Protein AF-A0A6G1RQD4-F1 (afdb_monomer)

Mean predicted aligned error: 8.46 Å

InterPro domains:
  IPR007257 DNA replication complex GINS protein Psf2 [PIRSF028998] (13-203)
  IPR007257 DNA replication complex GINS protein Psf2 [PTHR12772] (20-203)
  IPR021151 GINS subunit, domain A [PF05916] (86-190)
  IPR036224 GINS, helical bundle-like domain superfamily [SSF158573] (83-193)
  IPR056784 DNA replication complex GINS protein PSF2, N-terminal domain [PF25005] (24-82)
  IPR056784 DNA replication complex GINS protein PSF2, N-terminal domain [cd21694] (23-84)

Organism: NCBI:txid2861861

Radius of gyration: 23.25 Å; Cα contacts (8 Å, |Δi|>4): 196; chains: 1; bounding box: 46×45×76 Å

Nearest PDB structures (foldseek):
  2e9x-assembly1_B  TM=9.942E-01  e=7.862E-28  Homo sapiens
  8q6o-assembly1_H  TM=9.922E-01  e=8.334E-27  Xenopus laevis
  2eho-assembly1_C  TM=9.916E-01  e=2.097E-24  Homo sapiens
  8ouw-assembly1_B  TM=9.067E-01  e=2.236E-16  Caenorhabditis elegans
  6rax-assembly1_L  TM=8.763E-01  e=1.997E-13  Drosophila melanogaster

Structure (mmCIF, N/CA/C/O backbone):
data_AF-A0A6G1RQD4-F1
#
_entry.id   AF-A0A6G1RQD4-F1
#
loop_
_atom_site.group_PDB
_atom_site.id
_atom_site.type_symbol
_atom_site.label_atom_id
_atom_site.label_alt_id
_atom_site.label_comp_id
_atom_site.label_asym_id
_atom_site.label_entity_id
_atom_site.label_seq_id
_atom_site.pdbx_PDB_ins_code
_atom_site.Cartn_x
_atom_site.Cartn_y
_atom_site.Cartn_z
_atom_site.occupancy
_atom_site.B_iso_or_equiv
_atom_site.auth_seq_id
_atom_site.auth_comp_id
_atom_site.auth_asym_id
_atom_site.auth_atom_id
_atom_site.pdbx_PDB_model_num
ATOM 1 N N . GLY A 1 1 ? 3.966 1.702 17.179 1.00 31.19 1 GLY A N 1
ATOM 2 C CA . GLY A 1 1 ? 4.492 2.842 17.962 1.00 31.19 1 GLY A CA 1
ATOM 3 C C . GLY A 1 1 ? 3.693 2.986 19.243 1.00 31.19 1 GLY A C 1
ATOM 4 O O . GLY A 1 1 ? 2.483 2.834 19.194 1.00 31.19 1 GLY A O 1
ATOM 5 N N . ARG A 1 2 ? 4.342 3.207 20.393 1.00 25.23 2 ARG A N 1
ATOM 6 C CA . ARG A 1 2 ? 3.668 3.390 21.694 1.00 25.23 2 ARG A CA 1
ATOM 7 C C . ARG A 1 2 ? 3.103 4.808 21.793 1.00 25.23 2 ARG A C 1
ATOM 9 O O . ARG A 1 2 ? 3.882 5.746 21.915 1.00 25.23 2 ARG A O 1
ATOM 16 N N . PHE A 1 3 ? 1.783 4.957 21.820 1.00 29.11 3 PHE A N 1
ATOM 17 C CA . PHE A 1 3 ? 1.155 6.195 22.280 1.00 29.11 3 PHE A CA 1
ATOM 18 C C . PHE A 1 3 ? 0.858 6.075 23.775 1.00 29.11 3 PHE A C 1
ATOM 20 O O . PHE A 1 3 ? 0.192 5.144 24.220 1.00 29.11 3 PHE A O 1
ATOM 27 N N . ARG A 1 4 ? 1.422 6.990 24.567 1.00 29.48 4 ARG A N 1
ATOM 28 C CA . ARG A 1 4 ? 1.235 7.077 26.019 1.00 29.48 4 ARG A CA 1
ATOM 29 C C . ARG A 1 4 ? 0.530 8.399 26.296 1.00 29.48 4 ARG A C 1
ATOM 31 O O . ARG A 1 4 ? 1.119 9.451 26.070 1.00 29.48 4 ARG A O 1
ATOM 38 N N . PHE A 1 5 ? -0.713 8.351 26.759 1.00 32.50 5 PHE A N 1
ATOM 39 C CA . PHE A 1 5 ? -1.448 9.551 27.155 1.00 32.50 5 PHE A CA 1
ATOM 40 C C . PHE A 1 5 ? -0.946 10.024 28.530 1.00 32.50 5 PHE A C 1
ATOM 42 O O . PHE A 1 5 ? -0.855 9.230 29.467 1.00 32.50 5 PHE A O 1
ATOM 49 N N . ARG A 1 6 ? -0.586 11.306 28.653 1.00 34.47 6 ARG A N 1
ATOM 50 C CA . ARG A 1 6 ? -0.341 11.989 29.936 1.00 34.47 6 ARG A CA 1
ATOM 51 C C . ARG A 1 6 ? -1.446 13.033 30.140 1.00 34.47 6 ARG A C 1
ATOM 53 O O . ARG A 1 6 ? -1.694 13.782 29.198 1.00 34.47 6 ARG A O 1
ATOM 60 N N . PRO A 1 7 ? -2.072 13.139 31.325 1.00 37.94 7 PRO A N 1
ATOM 61 C CA . PRO A 1 7 ? -3.035 14.198 31.594 1.00 37.94 7 PRO A CA 1
ATOM 62 C C . PRO A 1 7 ? -2.309 15.475 32.043 1.00 37.94 7 PRO A C 1
ATOM 64 O O . PRO A 1 7 ? -1.444 15.430 32.917 1.00 37.94 7 PRO A O 1
ATOM 67 N N . GLY A 1 8 ? -2.641 16.606 31.418 1.00 37.75 8 GLY A N 1
ATOM 68 C CA . GLY A 1 8 ? -2.207 17.945 31.825 1.00 37.75 8 GLY A CA 1
ATOM 69 C C . GLY A 1 8 ? -3.303 18.652 32.626 1.00 37.75 8 GLY A C 1
ATOM 70 O O . GLY A 1 8 ? -4.463 18.647 32.218 1.00 37.75 8 GLY A O 1
ATOM 71 N N . ALA A 1 9 ? -2.919 19.239 33.763 1.00 40.41 9 ALA A N 1
ATOM 72 C CA . ALA A 1 9 ? -3.755 20.074 34.624 1.00 40.41 9 ALA A CA 1
ATOM 73 C C . ALA A 1 9 ? -4.011 21.460 33.996 1.00 40.41 9 ALA A C 1
ATOM 75 O O . ALA A 1 9 ? -3.198 21.961 33.220 1.00 40.41 9 ALA A O 1
ATOM 76 N N . GLY A 1 10 ? -5.171 22.044 34.302 1.00 51.19 10 GLY A N 1
ATOM 77 C CA . GLY A 1 10 ? -5.774 23.138 33.542 1.00 51.19 10 GLY A CA 1
ATOM 78 C C . GLY A 1 10 ? -5.195 24.543 33.742 1.00 51.19 10 GLY A C 1
ATOM 79 O O . GLY A 1 10 ? -4.733 24.914 34.813 1.00 51.19 10 GLY A O 1
ATOM 80 N N . ALA A 1 11 ? -5.334 25.342 32.687 1.00 36.59 11 ALA A N 1
ATOM 81 C CA . ALA A 1 11 ? -5.567 26.787 32.677 1.00 36.59 11 ALA A CA 1
ATOM 82 C C . ALA A 1 11 ? -6.114 27.129 31.277 1.00 36.59 11 ALA A C 1
ATOM 84 O O . ALA A 1 11 ? -5.791 26.426 30.319 1.00 36.59 11 ALA A O 1
ATOM 85 N N . GLY A 1 12 ? -6.993 28.133 31.175 1.00 47.47 12 GLY A N 1
ATOM 86 C CA . GLY A 1 12 ? -7.845 28.421 30.010 1.00 47.47 12 GLY A CA 1
ATOM 87 C C . GLY A 1 12 ? -7.208 28.123 28.649 1.00 47.47 12 GLY A C 1
ATOM 88 O O . GLY A 1 12 ? -6.289 28.814 28.218 1.00 47.47 12 GLY A O 1
ATOM 89 N N . SER A 1 13 ? -7.704 27.087 27.972 1.00 36.34 13 SER A N 1
ATOM 90 C CA . SER A 1 13 ? -7.225 26.700 26.650 1.00 36.34 13 SER A CA 1
ATOM 91 C C . SER A 1 13 ? -8.200 27.202 25.594 1.00 36.34 13 SER A C 1
ATOM 93 O O . SER A 1 13 ? -9.375 26.838 25.568 1.00 36.34 13 SER A O 1
ATOM 95 N N . VAL A 1 14 ? -7.679 28.047 24.701 1.00 39.56 14 VAL A N 1
ATOM 96 C CA . VAL A 1 14 ? -8.124 28.146 23.304 1.00 39.56 14 VAL A CA 1
ATOM 97 C C . VAL A 1 14 ? -8.505 26.733 22.847 1.00 39.56 14 VAL A C 1
ATOM 99 O O . VAL A 1 14 ? -7.721 25.827 23.147 1.00 39.56 14 VAL A O 1
ATOM 102 N N . PRO A 1 15 ? -9.660 26.494 22.190 1.00 38.00 15 PRO A N 1
ATOM 103 C CA . PRO A 1 15 ? -9.995 25.151 21.738 1.00 38.00 15 PRO A CA 1
ATOM 104 C C . PRO A 1 15 ? -8.811 24.657 20.914 1.00 38.00 15 PRO A C 1
ATOM 106 O O . PRO A 1 15 ? -8.504 25.232 19.869 1.00 38.00 15 PRO A O 1
ATOM 109 N N . ALA A 1 16 ? -8.083 23.672 21.447 1.00 46.06 16 ALA A N 1
ATOM 110 C CA . ALA A 1 16 ? -6.992 23.057 20.724 1.00 46.06 16 ALA A CA 1
ATOM 111 C C . ALA A 1 16 ? -7.637 22.552 19.442 1.00 46.06 16 ALA A C 1
ATOM 113 O O . ALA A 1 16 ? -8.570 21.746 19.512 1.00 46.06 16 ALA A O 1
ATOM 114 N N . ALA A 1 17 ? -7.230 23.112 18.299 1.00 43.72 17 ALA A N 1
ATOM 115 C CA . ALA A 1 17 ? -7.632 22.583 17.012 1.00 43.72 17 ALA A CA 1
ATOM 116 C C . ALA A 1 17 ? -7.417 21.073 17.110 1.00 43.72 17 ALA A C 1
ATOM 118 O O . ALA A 1 17 ? -6.305 20.637 17.426 1.00 43.72 17 ALA A O 1
ATOM 119 N N . SER A 1 18 ? -8.500 20.298 16.976 1.00 51.62 18 SER A N 1
ATOM 120 C CA . SER A 1 18 ? -8.388 18.845 16.883 1.00 51.62 18 SER A CA 1
ATOM 121 C C . SER A 1 18 ? -7.282 18.598 15.858 1.00 51.62 18 SER A C 1
ATOM 123 O O . SER A 1 18 ? -7.338 19.252 14.808 1.00 51.62 18 SER A O 1
ATOM 125 N N . PRO A 1 19 ? -6.227 17.820 16.179 1.00 56.91 19 PRO A N 1
ATOM 126 C CA . PRO A 1 19 ? -5.137 17.615 15.238 1.00 56.91 19 PRO A CA 1
ATOM 127 C C . PRO A 1 19 ? -5.782 17.211 13.920 1.00 56.91 19 PRO A C 1
ATOM 129 O O . PRO A 1 19 ? -6.586 16.276 13.905 1.00 56.91 19 PRO A O 1
ATOM 132 N N . ALA A 1 20 ?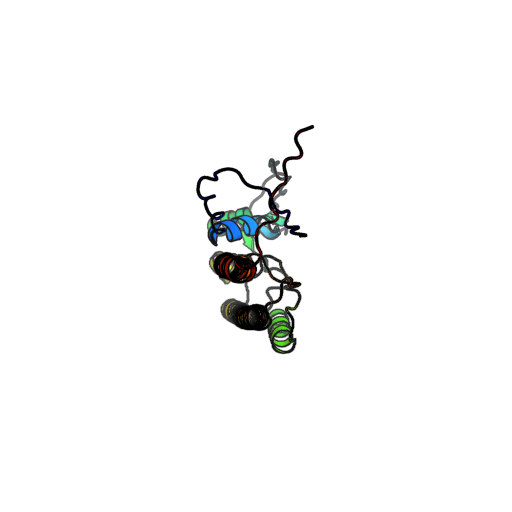 -5.546 18.012 12.877 1.00 63.84 20 ALA A N 1
ATOM 133 C CA . ALA A 1 20 ? -6.178 17.794 11.589 1.00 63.84 20 ALA A CA 1
ATOM 134 C C . ALA A 1 20 ? -5.955 16.327 11.216 1.00 63.84 20 ALA A C 1
ATOM 136 O O . ALA A 1 20 ? -4.840 15.816 11.366 1.00 63.84 20 ALA A O 1
ATOM 137 N N . ALA A 1 21 ? -7.034 15.638 10.838 1.00 73.25 21 ALA A N 1
ATOM 138 C CA . ALA A 1 21 ? -6.925 14.281 10.333 1.00 73.25 21 ALA A CA 1
ATOM 139 C C . ALA A 1 21 ? -5.876 14.290 9.217 1.00 73.25 21 ALA A C 1
ATOM 141 O O . ALA A 1 21 ? -5.890 15.199 8.388 1.00 73.25 21 ALA A O 1
ATOM 142 N N . MET A 1 22 ? -4.963 13.317 9.215 1.00 87.50 22 MET A N 1
ATOM 143 C CA . MET A 1 22 ? -4.046 13.165 8.091 1.00 87.50 22 MET A CA 1
ATOM 144 C C . MET A 1 22 ? -4.898 12.985 6.832 1.00 87.50 22 MET A C 1
ATOM 146 O O . MET A 1 22 ? -5.849 12.206 6.820 1.00 87.50 22 MET A O 1
ATOM 150 N N . GLU A 1 23 ? -4.597 13.704 5.763 1.00 90.75 23 GLU A N 1
ATOM 151 C CA . GLU A 1 23 ? -5.358 13.533 4.525 1.00 90.75 23 GLU A CA 1
ATOM 152 C C . GLU A 1 23 ? -4.887 12.263 3.794 1.00 90.75 23 GLU A C 1
ATOM 154 O O . GLU A 1 23 ? -3.707 11.905 3.877 1.00 90.75 23 GLU A O 1
ATOM 159 N N . PRO A 1 24 ? -5.742 11.564 3.023 1.00 91.38 24 PRO A N 1
ATOM 160 C CA . PRO A 1 24 ? -5.314 10.390 2.253 1.00 91.38 24 PRO A CA 1
ATOM 161 C C . PRO A 1 24 ? 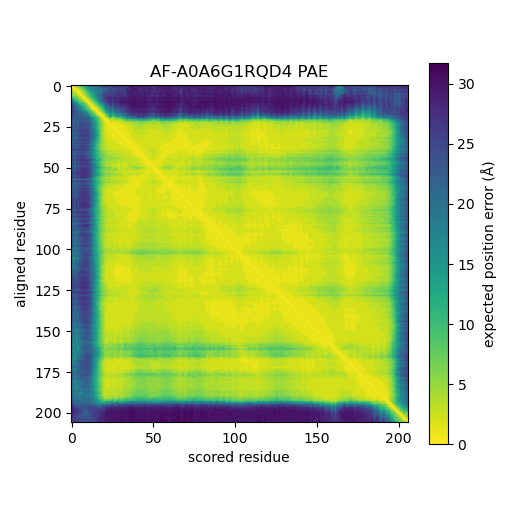-4.127 10.672 1.318 1.00 91.38 24 PRO A C 1
ATOM 163 O O . PRO A 1 24 ? -3.303 9.793 1.076 1.00 91.38 24 PRO A O 1
ATOM 166 N N . ALA A 1 25 ? -4.011 11.910 0.825 1.00 93.81 25 ALA A N 1
ATOM 167 C CA . ALA A 1 25 ? -2.880 12.357 0.016 1.00 93.81 25 ALA A CA 1
ATOM 168 C C . ALA A 1 25 ? -1.558 12.415 0.806 1.00 93.81 25 ALA A C 1
ATOM 170 O O . ALA A 1 25 ? -0.498 12.161 0.243 1.00 93.81 25 ALA A O 1
ATOM 171 N N . GLU A 1 26 ? -1.599 12.710 2.107 1.00 95.00 26 GLU A N 1
ATOM 172 C CA . GLU A 1 26 ? -0.407 12.697 2.962 1.00 95.00 26 GLU A CA 1
ATOM 173 C C . GLU A 1 26 ? 0.066 11.264 3.229 1.00 95.00 26 GLU A C 1
ATOM 175 O O . GLU A 1 26 ? 1.267 10.998 3.211 1.00 95.00 26 GLU A O 1
ATOM 180 N N . ALA A 1 27 ? -0.866 10.322 3.414 1.00 93.06 27 ALA A N 1
ATOM 181 C CA . ALA A 1 27 ? -0.536 8.901 3.518 1.00 93.06 27 ALA A CA 1
ATOM 182 C C . ALA A 1 27 ? 0.078 8.366 2.209 1.00 93.06 27 ALA A C 1
ATOM 184 O O . ALA A 1 27 ? 1.099 7.680 2.247 1.00 93.06 27 ALA A O 1
ATOM 185 N N . GLU A 1 28 ? -0.471 8.761 1.054 1.00 96.44 28 GLU A N 1
ATOM 186 C CA . GLU A 1 28 ? 0.106 8.453 -0.261 1.00 96.44 28 GLU A CA 1
ATOM 187 C C . GLU A 1 28 ? 1.520 9.032 -0.419 1.00 96.44 28 GLU A C 1
ATOM 189 O O . GLU A 1 28 ? 2.438 8.312 -0.805 1.00 96.44 28 GLU A O 1
ATOM 194 N N . PHE A 1 29 ? 1.737 10.287 -0.018 1.00 97.44 29 PHE A N 1
ATOM 195 C CA . PHE A 1 29 ? 3.063 10.909 -0.022 1.00 97.44 29 PHE A CA 1
ATOM 196 C C . PHE A 1 29 ? 4.083 10.162 0.858 1.00 97.44 29 PHE A C 1
ATOM 198 O O . PHE A 1 29 ? 5.274 10.107 0.543 1.00 97.44 29 PHE A O 1
ATOM 205 N N . LEU A 1 30 ? 3.648 9.568 1.975 1.00 97.44 30 LEU A N 1
ATOM 206 C CA . LEU A 1 30 ? 4.518 8.721 2.793 1.00 97.44 30 LEU A CA 1
ATOM 207 C C . LEU A 1 30 ? 4.843 7.396 2.095 1.00 97.44 30 LEU A C 1
ATOM 209 O O . LEU A 1 30 ? 6.004 6.987 2.112 1.00 97.44 30 LEU A O 1
ATOM 213 N N . ALA A 1 31 ? 3.853 6.773 1.456 1.00 97.62 31 ALA A N 1
ATOM 214 C CA . ALA A 1 31 ? 4.016 5.528 0.707 1.00 97.62 31 ALA A CA 1
ATOM 215 C C . ALA A 1 31 ? 4.962 5.668 -0.495 1.00 97.62 31 ALA A C 1
ATOM 217 O O . ALA A 1 31 ? 5.660 4.724 -0.856 1.00 97.62 31 ALA A O 1
ATOM 218 N N . GLU A 1 32 ? 5.043 6.856 -1.098 1.00 98.00 32 GLU A N 1
ATOM 219 C CA . GLU A 1 32 ? 5.933 7.134 -2.229 1.00 98.00 32 GLU A CA 1
ATOM 220 C C . GLU A 1 32 ? 7.434 6.964 -1.921 1.00 98.00 32 GLU A C 1
ATOM 222 O O . GLU A 1 32 ? 8.261 6.922 -2.839 1.00 98.00 32 GLU A O 1
ATOM 227 N N . LYS A 1 33 ? 7.801 6.872 -0.639 1.00 97.31 33 LYS A N 1
ATOM 228 C CA . LYS A 1 33 ? 9.176 6.624 -0.184 1.00 97.31 33 LYS A CA 1
ATOM 229 C C . LYS A 1 33 ? 9.583 5.157 -0.266 1.00 97.31 33 LYS A C 1
ATOM 231 O O . LYS A 1 33 ? 10.780 4.881 -0.226 1.00 97.31 33 LYS A O 1
ATOM 236 N N . GLU A 1 34 ? 8.619 4.244 -0.363 1.00 98.00 34 GLU A N 1
ATOM 237 C CA . GLU A 1 34 ? 8.895 2.817 -0.503 1.00 98.00 34 GLU A CA 1
ATOM 238 C C . GLU A 1 34 ? 9.727 2.559 -1.762 1.00 98.00 34 GLU A C 1
ATOM 240 O O . GLU A 1 34 ? 9.619 3.270 -2.766 1.00 98.00 34 GLU A O 1
ATOM 245 N N . LEU A 1 35 ? 10.579 1.540 -1.697 1.00 97.69 35 LEU A N 1
ATOM 246 C CA . LEU A 1 35 ? 11.436 1.161 -2.811 1.00 97.69 35 LEU A CA 1
ATOM 247 C C . LEU A 1 35 ? 10.715 0.170 -3.721 1.00 97.69 35 LEU A C 1
ATOM 249 O O . LEU A 1 35 ? 10.072 -0.775 -3.266 1.00 97.69 35 LEU A O 1
ATOM 253 N N . VAL A 1 36 ? 10.856 0.383 -5.024 1.00 98.31 36 VAL A N 1
ATOM 254 C CA . VAL A 1 36 ? 10.398 -0.529 -6.072 1.00 98.31 36 VAL A CA 1
ATOM 255 C C . VAL A 1 36 ? 11.500 -0.729 -7.097 1.00 98.31 36 VAL A C 1
ATOM 257 O O . VAL A 1 36 ? 12.349 0.139 -7.314 1.00 98.31 36 VAL A O 1
ATOM 260 N N . THR A 1 37 ? 11.481 -1.879 -7.761 1.00 98.56 37 THR A N 1
ATOM 261 C CA . THR A 1 37 ? 12.460 -2.190 -8.799 1.00 98.56 37 THR A CA 1
ATOM 262 C C . THR A 1 37 ? 11.959 -1.734 -10.166 1.00 98.56 37 THR A C 1
ATOM 264 O O . THR A 1 37 ? 10.835 -2.027 -10.581 1.00 98.56 37 THR A O 1
ATOM 267 N N . ILE A 1 38 ? 12.823 -1.043 -10.905 1.00 98.69 38 ILE A N 1
ATOM 268 C CA . ILE A 1 38 ? 12.585 -0.662 -12.296 1.00 98.69 38 ILE A CA 1
ATOM 269 C C . ILE A 1 38 ? 13.698 -1.194 -13.195 1.00 98.69 38 ILE A C 1
ATOM 271 O O . ILE A 1 38 ? 14.823 -1.413 -12.755 1.00 98.69 38 ILE A O 1
ATOM 275 N N . VAL A 1 39 ? 13.397 -1.340 -14.482 1.00 98.69 39 VAL A N 1
ATOM 276 C CA . VAL A 1 39 ? 14.383 -1.570 -15.542 1.00 98.69 39 VAL A CA 1
ATOM 277 C C . VAL A 1 39 ? 14.421 -0.319 -16.423 1.00 98.69 39 VAL A C 1
ATOM 279 O O . VAL A 1 39 ? 13.464 -0.077 -17.168 1.00 98.69 39 VAL A O 1
ATOM 282 N N . PRO A 1 40 ? 15.463 0.524 -16.332 1.00 98.56 40 PRO A N 1
ATOM 283 C CA . PRO A 1 40 ? 15.566 1.744 -17.115 1.00 98.56 40 PRO A CA 1
ATOM 284 C C . PRO A 1 40 ? 15.959 1.434 -18.566 1.00 98.56 40 PRO A C 1
ATOM 286 O O . PRO A 1 40 ? 16.530 0.387 -18.875 1.00 98.56 40 PRO A O 1
ATOM 289 N N . ASN A 1 41 ? 15.677 2.371 -19.469 1.00 98.12 41 ASN A N 1
ATOM 290 C CA . ASN A 1 41 ? 16.100 2.326 -20.877 1.00 98.12 41 ASN A CA 1
ATOM 291 C C . ASN A 1 41 ? 17.079 3.459 -21.238 1.00 98.12 41 ASN A C 1
ATOM 293 O O . ASN A 1 41 ? 17.231 3.815 -22.406 1.00 98.12 41 ASN A O 1
ATOM 297 N N . PHE A 1 42 ? 17.720 4.045 -20.228 1.00 98.38 42 PHE A N 1
ATOM 298 C CA . PHE A 1 42 ? 18.678 5.136 -20.356 1.00 98.38 42 PHE A CA 1
ATOM 299 C C . PHE A 1 42 ? 19.897 4.870 -19.474 1.00 98.38 42 PHE A C 1
ATOM 301 O O . PHE A 1 42 ? 19.812 4.113 -18.506 1.00 98.38 42 PHE A O 1
ATOM 308 N N . SER A 1 43 ? 21.010 5.509 -19.827 1.00 98.06 43 SER A N 1
ATOM 309 C CA . SER A 1 43 ? 22.225 5.516 -19.018 1.00 98.06 43 SER A CA 1
ATOM 310 C C . SER A 1 43 ? 22.307 6.810 -18.224 1.00 98.06 43 SER A C 1
ATOM 312 O O . SER A 1 43 ? 22.106 7.889 -18.787 1.00 98.06 43 SER A O 1
ATOM 314 N N . LEU A 1 44 ? 22.599 6.710 -16.933 1.00 97.69 44 LEU A N 1
ATOM 315 C CA . LEU A 1 44 ? 22.876 7.855 -16.075 1.00 97.69 44 LEU A CA 1
ATOM 316 C C . LEU A 1 44 ? 23.748 7.411 -14.903 1.00 97.69 44 LEU A C 1
ATOM 318 O O . LEU A 1 44 ? 23.467 6.392 -14.270 1.00 97.69 44 LEU A O 1
ATOM 322 N N . ASP A 1 45 ? 24.778 8.195 -14.602 1.00 97.12 45 ASP A N 1
ATOM 323 C CA . ASP A 1 45 ? 25.620 7.961 -13.434 1.00 97.12 45 ASP A CA 1
ATOM 324 C C . ASP A 1 45 ? 24.829 8.132 -12.129 1.00 97.12 45 ASP A C 1
ATOM 326 O O . ASP A 1 45 ? 23.660 8.531 -12.106 1.00 97.12 45 ASP A O 1
ATOM 330 N N . ARG A 1 46 ? 25.468 7.790 -11.012 1.00 96.25 46 ARG A N 1
ATOM 331 C CA . ARG A 1 46 ? 24.853 7.890 -9.691 1.00 96.25 46 ARG A CA 1
ATOM 332 C C . ARG A 1 46 ? 24.399 9.327 -9.398 1.00 96.25 46 ARG A C 1
ATOM 334 O O . ARG A 1 46 ? 25.150 10.281 -9.591 1.00 96.25 46 ARG A O 1
ATOM 341 N N . ILE A 1 47 ? 23.180 9.463 -8.885 1.00 96.12 47 ILE A N 1
ATOM 342 C CA . ILE A 1 47 ? 22.615 10.725 -8.404 1.00 96.12 47 ILE A CA 1
ATOM 343 C C . ILE A 1 47 ? 22.730 10.748 -6.880 1.00 96.12 47 ILE A C 1
A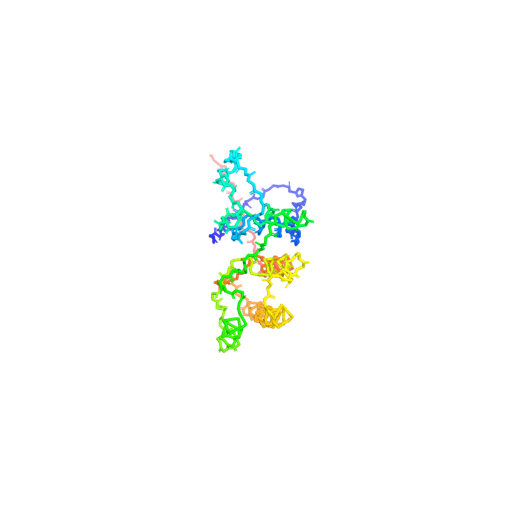TOM 345 O O . ILE A 1 47 ? 22.268 9.822 -6.219 1.00 96.12 47 ILE A O 1
ATOM 349 N N . HIS A 1 48 ? 23.289 11.819 -6.326 1.00 96.56 48 HIS A N 1
ATOM 350 C CA . HIS A 1 48 ? 23.393 12.030 -4.882 1.00 96.56 48 HIS A CA 1
ATOM 351 C C . HIS A 1 48 ? 22.261 12.952 -4.409 1.00 96.56 48 HIS A C 1
ATOM 353 O O . HIS A 1 48 ? 22.305 14.160 -4.646 1.00 96.56 48 HIS A O 1
ATOM 359 N N . LEU A 1 49 ? 21.223 12.396 -3.776 1.00 95.75 49 LEU A N 1
ATOM 360 C CA . LEU A 1 49 ? 20.128 13.169 -3.182 1.00 95.75 49 LEU A CA 1
ATOM 361 C C . LEU A 1 49 ? 20.366 13.370 -1.683 1.00 95.75 49 LEU A C 1
ATOM 363 O O . LEU A 1 49 ? 21.076 12.606 -1.037 1.00 95.75 49 LEU A O 1
ATOM 367 N N . ILE A 1 50 ? 19.680 14.353 -1.092 1.00 97.00 50 ILE A N 1
ATOM 368 C CA . ILE A 1 50 ? 19.685 14.566 0.368 1.00 97.00 50 ILE A CA 1
ATOM 369 C C . ILE A 1 50 ? 19.224 13.295 1.108 1.00 97.00 50 ILE A C 1
ATOM 371 O O . ILE A 1 50 ? 19.725 12.983 2.183 1.00 97.00 50 ILE A O 1
ATOM 375 N N . GLY A 1 51 ? 18.277 12.557 0.519 1.00 92.56 51 GLY A N 1
ATOM 376 C CA . GLY A 1 51 ? 17.728 11.316 1.070 1.00 92.56 51 GLY A CA 1
ATOM 377 C C . GLY A 1 51 ? 18.513 10.044 0.733 1.00 92.56 51 GLY A C 1
ATOM 378 O O . GLY A 1 51 ? 18.041 8.966 1.080 1.00 92.56 51 GLY A O 1
ATOM 379 N N . GLY A 1 52 ? 19.661 10.144 0.054 1.00 93.75 52 GLY A N 1
ATOM 380 C CA . GLY A 1 52 ? 20.492 9.000 -0.332 1.00 93.75 52 GLY A CA 1
ATOM 381 C C . GLY A 1 52 ? 20.885 8.981 -1.810 1.00 93.75 52 GLY A C 1
ATOM 382 O O . GLY A 1 52 ? 20.461 9.814 -2.611 1.00 93.75 52 GLY A O 1
ATOM 383 N N . ASP A 1 53 ? 21.708 8.002 -2.166 1.00 96.19 53 ASP A N 1
ATOM 384 C CA . ASP A 1 53 ? 22.221 7.813 -3.523 1.00 96.19 53 ASP A CA 1
ATOM 385 C C . ASP A 1 53 ? 21.279 6.938 -4.362 1.00 96.19 53 ASP A C 1
ATOM 387 O O . ASP A 1 53 ? 20.789 5.920 -3.878 1.00 96.19 53 ASP A O 1
ATOM 391 N N . LEU A 1 54 ? 21.079 7.288 -5.637 1.00 96.38 54 LEU A N 1
ATOM 392 C CA . LEU A 1 54 ? 20.300 6.503 -6.602 1.00 96.38 54 LEU A CA 1
ATOM 393 C C . LEU A 1 54 ? 21.121 6.163 -7.848 1.00 96.38 54 LEU A C 1
ATOM 395 O O . LEU A 1 54 ? 21.917 6.972 -8.326 1.00 96.38 54 LEU A O 1
ATOM 399 N N . GLY A 1 55 ? 20.882 4.981 -8.415 1.00 93.56 55 GLY A N 1
ATOM 400 C CA . GLY A 1 55 ? 21.618 4.487 -9.577 1.00 93.56 55 GLY A CA 1
ATOM 401 C C . GLY A 1 55 ? 22.976 3.853 -9.223 1.00 93.56 55 GLY A C 1
ATOM 402 O O . GLY A 1 55 ? 23.239 3.536 -8.060 1.00 93.56 55 GLY A O 1
ATOM 403 N N . PRO A 1 56 ? 23.873 3.654 -10.204 1.00 97.12 56 PRO A N 1
ATOM 404 C CA . PRO A 1 56 ? 23.768 4.101 -11.594 1.00 97.12 56 PRO A CA 1
ATOM 405 C C . PRO A 1 56 ? 22.608 3.438 -12.345 1.00 97.12 56 PRO A C 1
ATOM 407 O O . PRO A 1 56 ? 22.228 2.302 -12.065 1.00 97.12 56 PRO A O 1
ATOM 410 N N . PHE A 1 57 ? 22.053 4.159 -13.312 1.00 98.44 57 PHE A N 1
ATOM 411 C CA . PHE A 1 57 ? 21.026 3.653 -14.213 1.00 98.44 57 PHE A CA 1
ATOM 412 C C . PHE A 1 57 ? 21.710 3.107 -15.456 1.00 98.44 57 PHE A C 1
ATOM 414 O O . PHE A 1 57 ? 22.330 3.859 -16.204 1.00 98.44 57 PHE A O 1
ATOM 421 N N . ASN A 1 58 ? 21.598 1.799 -15.669 1.00 98.06 58 ASN A N 1
ATOM 422 C CA . ASN A 1 58 ? 22.140 1.121 -16.838 1.00 98.06 58 ASN A CA 1
ATOM 423 C C . ASN A 1 58 ? 20.986 0.504 -17.636 1.00 98.06 58 ASN A C 1
ATOM 425 O O . ASN A 1 58 ? 20.191 -0.235 -17.046 1.00 98.06 58 ASN A O 1
ATOM 429 N N . PRO A 1 59 ? 20.877 0.761 -18.952 1.00 98.38 59 PRO A N 1
ATOM 430 C CA . PRO A 1 59 ? 19.796 0.226 -19.767 1.00 98.38 59 PRO A CA 1
ATOM 431 C C . PRO A 1 59 ? 19.659 -1.291 -19.622 1.00 98.38 59 PRO A C 1
ATOM 433 O O . PRO A 1 59 ? 20.631 -2.028 -19.773 1.00 98.38 59 PRO A O 1
ATOM 436 N N . GLY A 1 60 ? 18.442 -1.759 -19.344 1.00 97.69 60 GLY A N 1
ATOM 437 C CA . GLY A 1 60 ? 18.139 -3.188 -19.233 1.00 97.69 60 GLY A CA 1
ATOM 438 C C . GLY A 1 60 ? 18.546 -3.851 -17.912 1.00 97.69 60 GLY A C 1
ATOM 439 O O . GLY A 1 60 ? 18.188 -5.009 -17.710 1.00 97.69 60 GLY A O 1
ATOM 440 N N . LEU A 1 61 ? 19.229 -3.150 -17.000 1.00 98.19 61 LEU A N 1
ATOM 441 C CA . LEU A 1 61 ? 19.602 -3.692 -15.690 1.00 98.19 61 LEU A CA 1
ATOM 442 C C . LEU A 1 61 ? 18.631 -3.223 -14.594 1.00 98.19 61 LEU A C 1
ATOM 444 O O . LEU A 1 61 ? 18.392 -2.020 -14.484 1.00 98.19 61 LEU A O 1
ATOM 448 N N . PRO A 1 62 ? 18.078 -4.135 -13.772 1.00 98.31 62 PRO A N 1
ATOM 449 C CA . PRO A 1 62 ? 17.224 -3.761 -12.651 1.00 98.31 62 PRO A CA 1
ATOM 450 C C . PRO A 1 62 ? 17.929 -2.833 -11.654 1.00 98.31 62 PRO A C 1
ATOM 452 O O . PRO A 1 62 ? 19.097 -3.037 -11.324 1.00 98.31 62 PRO A O 1
ATOM 455 N N . VAL A 1 63 ? 17.201 -1.840 -11.147 1.00 98.19 63 VAL A N 1
ATOM 456 C CA . VAL A 1 63 ? 17.658 -0.922 -10.097 1.00 98.19 63 VAL A CA 1
ATOM 457 C C . VAL A 1 63 ? 16.494 -0.564 -9.174 1.00 98.19 63 VAL A C 1
ATOM 459 O O . VAL A 1 63 ? 15.365 -0.376 -9.633 1.00 98.19 63 VAL A O 1
ATOM 462 N N . GLU A 1 64 ? 16.761 -0.487 -7.873 1.00 98.12 64 GLU A N 1
ATOM 463 C CA . GLU A 1 64 ? 15.780 -0.056 -6.876 1.00 98.12 64 GLU A CA 1
ATOM 464 C C . GLU A 1 64 ? 15.753 1.466 -6.770 1.00 98.12 64 GLU A C 1
ATOM 466 O O . GLU A 1 64 ? 16.792 2.125 -6.677 1.00 98.12 64 GLU A O 1
ATOM 471 N N . VAL A 1 65 ? 14.549 2.029 -6.790 1.00 98.25 65 VAL A N 1
ATOM 472 C CA . VAL A 1 65 ? 14.316 3.463 -6.627 1.00 98.25 65 VAL A CA 1
ATOM 473 C C . VAL A 1 65 ? 13.050 3.706 -5.807 1.00 98.25 65 VAL A C 1
ATOM 475 O O . VAL A 1 65 ? 12.163 2.851 -5.789 1.00 98.25 65 VAL A O 1
ATOM 478 N N . PRO A 1 66 ? 12.911 4.880 -5.173 1.00 98.31 66 PRO A N 1
ATOM 479 C CA . PRO A 1 66 ? 11.654 5.277 -4.557 1.00 98.31 66 PRO A CA 1
ATOM 480 C C . PRO A 1 66 ? 10.499 5.312 -5.563 1.00 98.31 66 PRO A C 1
ATOM 482 O O . PRO A 1 66 ? 10.685 5.685 -6.728 1.00 98.31 66 PRO A O 1
ATOM 485 N N . VAL A 1 67 ? 9.292 4.997 -5.099 1.00 98.44 67 VAL A N 1
ATOM 486 C CA . VAL A 1 67 ? 8.067 4.977 -5.912 1.00 98.44 67 VAL A CA 1
ATOM 487 C C . VAL A 1 67 ? 7.817 6.306 -6.629 1.00 98.44 67 VAL A C 1
ATOM 489 O O . VAL A 1 67 ? 7.509 6.282 -7.823 1.00 98.44 67 VAL A O 1
ATOM 492 N N . TRP A 1 68 ? 8.023 7.458 -5.976 1.00 98.00 68 TRP A N 1
ATOM 493 C CA . TRP A 1 68 ? 7.859 8.767 -6.637 1.00 98.00 68 TRP A CA 1
ATOM 494 C C . TRP A 1 68 ? 8.736 8.900 -7.894 1.00 98.00 68 TRP A C 1
ATOM 496 O O . TRP A 1 68 ? 8.300 9.433 -8.918 1.00 98.00 68 TRP A O 1
ATOM 506 N N . LEU A 1 69 ? 9.967 8.373 -7.854 1.00 98.25 69 LEU A N 1
ATOM 507 C CA . LEU A 1 69 ? 10.881 8.416 -8.992 1.00 98.25 69 LEU A CA 1
ATOM 508 C C . LEU A 1 69 ? 10.490 7.378 -10.044 1.00 98.25 69 LEU A C 1
ATOM 510 O O . LEU A 1 69 ? 10.495 7.688 -11.236 1.00 98.25 69 LEU A O 1
ATOM 514 N N . ALA A 1 70 ? 10.127 6.166 -9.617 1.00 98.50 70 ALA A N 1
ATOM 515 C CA . ALA A 1 70 ? 9.671 5.111 -10.517 1.00 98.50 70 ALA A CA 1
ATOM 516 C C . ALA A 1 70 ? 8.476 5.571 -11.363 1.00 98.50 70 ALA A C 1
ATOM 518 O O . ALA A 1 70 ? 8.496 5.423 -12.585 1.00 98.50 70 ALA A O 1
ATOM 519 N N . ILE A 1 71 ? 7.470 6.187 -10.732 1.00 98.25 71 ILE A N 1
ATOM 520 C CA . ILE A 1 71 ? 6.276 6.707 -11.409 1.00 98.25 71 ILE A CA 1
ATOM 521 C C . ILE A 1 71 ? 6.649 7.841 -12.364 1.00 98.25 71 ILE A C 1
ATOM 523 O O . ILE A 1 71 ? 6.216 7.831 -13.518 1.00 98.25 71 ILE A O 1
ATOM 527 N N . ASN A 1 72 ? 7.493 8.786 -11.932 1.00 98.25 72 ASN A N 1
ATOM 528 C CA . ASN A 1 72 ? 7.937 9.881 -12.795 1.00 98.25 72 ASN A CA 1
ATOM 529 C C . ASN A 1 72 ? 8.663 9.366 -14.052 1.00 98.25 72 ASN A C 1
ATOM 531 O O . ASN A 1 72 ? 8.372 9.799 -15.169 1.00 98.25 72 ASN A O 1
ATOM 535 N N . LEU A 1 73 ? 9.575 8.403 -13.891 1.00 98.19 73 LEU A N 1
ATOM 536 C CA . LEU A 1 73 ? 10.289 7.783 -15.009 1.00 98.19 73 LEU A CA 1
ATOM 537 C C . LEU A 1 73 ? 9.346 6.979 -15.912 1.00 98.19 73 LEU A C 1
ATOM 539 O O . LEU A 1 73 ? 9.472 7.052 -17.138 1.00 98.19 73 LEU A O 1
ATOM 543 N N . LYS A 1 74 ? 8.374 6.263 -15.338 1.00 98.19 74 LYS A N 1
ATOM 544 C CA . LYS A 1 74 ? 7.374 5.493 -16.085 1.00 98.19 74 LYS A CA 1
ATOM 545 C C . LYS A 1 74 ? 6.498 6.389 -16.959 1.00 98.19 74 LYS A C 1
ATOM 547 O O . LYS A 1 74 ? 6.353 6.106 -18.147 1.00 98.19 74 LYS A O 1
ATOM 552 N N . GLN A 1 75 ? 5.984 7.498 -16.423 1.00 97.81 75 GLN A N 1
ATOM 553 C CA . GLN A 1 75 ? 5.187 8.472 -17.186 1.00 97.81 75 GLN A CA 1
ATOM 554 C C . GLN A 1 75 ? 5.968 9.071 -18.366 1.00 97.81 75 GLN A C 1
ATOM 556 O O . GLN A 1 75 ? 5.395 9.386 -19.406 1.00 97.81 75 GLN A O 1
ATOM 561 N N . ARG A 1 76 ? 7.296 9.180 -18.233 1.00 98.12 76 ARG A N 1
ATOM 562 C CA . ARG A 1 76 ? 8.209 9.647 -19.289 1.00 98.12 76 ARG A CA 1
ATOM 563 C C . ARG A 1 76 ? 8.701 8.529 -20.214 1.00 98.12 76 ARG A C 1
ATOM 565 O O . ARG A 1 76 ? 9.587 8.778 -21.029 1.00 98.12 76 ARG A O 1
ATOM 572 N N . GLN A 1 77 ? 8.170 7.310 -20.076 1.00 97.94 77 GLN A N 1
ATOM 573 C CA . GLN A 1 77 ? 8.565 6.118 -20.838 1.00 97.94 77 GLN A CA 1
ATOM 574 C C . GLN A 1 77 ? 10.068 5.795 -20.721 1.00 97.94 77 GLN A C 1
ATOM 576 O O . GLN A 1 77 ? 10.699 5.318 -21.667 1.00 97.94 77 GLN A O 1
ATOM 581 N N . LYS A 1 78 ? 10.663 6.070 -19.553 1.00 98.31 78 LYS A N 1
ATOM 582 C CA . LYS A 1 78 ? 12.097 5.873 -19.274 1.00 98.31 78 LYS A CA 1
ATOM 583 C C . LYS A 1 78 ? 12.423 4.602 -18.495 1.00 98.31 78 LYS A C 1
ATOM 585 O O . LYS A 1 78 ? 13.593 4.293 -18.273 1.00 98.31 78 LYS A O 1
ATOM 590 N N . CYS A 1 79 ? 11.411 3.848 -18.088 1.00 98.44 79 CYS A N 1
ATOM 591 C CA . CYS A 1 79 ? 11.601 2.561 -17.445 1.00 98.44 79 CYS A CA 1
ATOM 592 C C . CYS A 1 79 ? 10.407 1.630 -17.665 1.00 98.44 79 CYS A C 1
ATOM 594 O O . CYS A 1 79 ? 9.309 2.057 -18.032 1.00 98.44 79 CYS A O 1
ATOM 596 N N . ARG A 1 80 ? 10.645 0.347 -17.407 1.00 98.44 80 ARG A N 1
ATOM 597 C CA . ARG A 1 80 ? 9.623 -0.663 -17.148 1.00 98.44 80 ARG A CA 1
ATOM 598 C C . ARG A 1 80 ? 9.601 -0.939 -15.650 1.00 98.44 80 ARG A C 1
ATOM 600 O O . ARG A 1 80 ? 10.658 -1.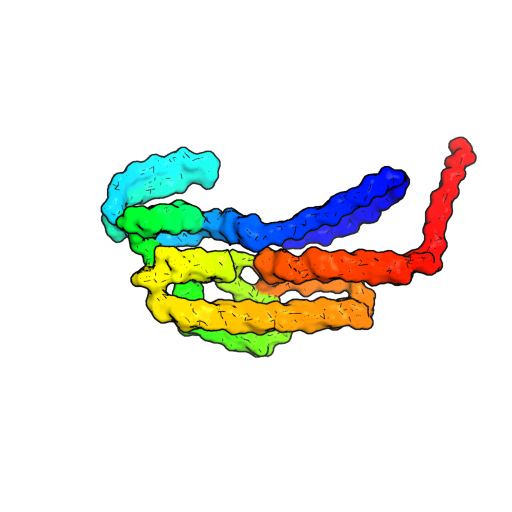148 -15.061 1.00 98.44 80 ARG A O 1
ATOM 607 N N . LEU A 1 81 ? 8.419 -0.952 -15.047 1.00 98.31 81 LEU A N 1
ATOM 608 C CA . LEU A 1 81 ? 8.269 -1.279 -13.631 1.00 98.31 81 LEU A CA 1
ATOM 609 C C . LEU A 1 81 ? 8.227 -2.800 -13.440 1.00 98.31 81 LEU A C 1
ATOM 611 O O . LEU A 1 81 ? 7.634 -3.502 -14.260 1.00 98.31 81 LEU A O 1
ATOM 615 N N . ILE A 1 82 ? 8.860 -3.307 -12.382 1.00 98.31 82 ILE A N 1
ATOM 616 C CA . ILE A 1 82 ? 8.722 -4.703 -11.956 1.00 98.31 82 ILE A CA 1
ATOM 617 C C . ILE A 1 82 ? 7.727 -4.732 -10.786 1.00 98.31 82 ILE A C 1
ATOM 619 O O . ILE A 1 82 ? 7.936 -3.992 -9.821 1.00 98.31 82 ILE A O 1
ATOM 623 N N . PRO A 1 83 ? 6.635 -5.520 -10.857 1.00 97.19 83 PRO A N 1
ATOM 624 C CA . PRO A 1 83 ? 5.697 -5.624 -9.744 1.00 97.19 83 PRO A CA 1
ATOM 625 C C . PRO A 1 83 ? 6.411 -6.128 -8.481 1.00 97.19 83 PRO A C 1
ATOM 627 O O . PRO A 1 83 ? 7.249 -7.029 -8.586 1.00 97.19 83 PRO A O 1
ATOM 630 N N . PRO A 1 84 ? 6.084 -5.589 -7.291 1.00 97.88 84 PRO A N 1
ATOM 631 C CA . PRO A 1 84 ? 6.545 -6.157 -6.031 1.00 97.88 84 PRO A CA 1
ATOM 632 C C . PRO A 1 84 ? 6.190 -7.641 -5.928 1.00 97.88 84 PRO A C 1
ATOM 634 O O . PRO A 1 84 ? 5.141 -8.062 -6.407 1.00 97.88 84 PRO A O 1
ATOM 637 N N . GLU A 1 85 ? 7.019 -8.427 -5.243 1.00 97.06 85 GLU A N 1
ATOM 638 C CA . GLU A 1 85 ? 6.848 -9.884 -5.163 1.00 97.06 85 GLU A CA 1
ATOM 639 C C . GLU A 1 85 ? 5.485 -10.321 -4.585 1.00 97.06 85 GLU A C 1
ATOM 641 O O . GLU A 1 85 ? 4.975 -11.389 -4.929 1.00 97.06 85 GLU A O 1
ATOM 646 N N . TRP A 1 86 ? 4.909 -9.518 -3.689 1.00 97.81 86 TRP A N 1
ATOM 647 C CA . TRP A 1 86 ? 3.599 -9.772 -3.090 1.00 97.81 86 TRP A CA 1
ATOM 648 C C . TRP A 1 86 ? 2.429 -9.386 -4.002 1.00 97.81 86 TRP A C 1
ATOM 650 O O . TRP A 1 86 ? 1.302 -9.790 -3.734 1.00 97.81 86 TRP A O 1
ATOM 660 N N . MET A 1 87 ? 2.671 -8.597 -5.054 1.00 97.81 87 MET A N 1
ATOM 661 C CA . MET A 1 87 ? 1.665 -8.140 -6.016 1.00 97.81 87 MET A CA 1
ATOM 662 C C . MET A 1 87 ? 1.450 -9.207 -7.097 1.00 97.81 87 MET A C 1
ATOM 664 O O . MET A 1 87 ? 1.651 -8.989 -8.290 1.00 97.81 87 MET A O 1
ATOM 668 N N . ASP A 1 88 ? 1.059 -10.381 -6.626 1.00 97.69 88 ASP A N 1
ATOM 669 C CA . ASP A 1 88 ? 0.827 -11.598 -7.385 1.00 97.69 88 ASP A CA 1
ATOM 670 C C . ASP A 1 88 ? -0.554 -12.142 -7.011 1.00 97.69 88 ASP A C 1
ATOM 672 O O . ASP A 1 88 ? -0.986 -12.020 -5.862 1.00 97.69 88 ASP A O 1
ATOM 676 N N . VAL A 1 89 ? -1.283 -12.682 -7.985 1.00 98.44 89 VAL A N 1
ATOM 677 C CA . VAL A 1 89 ? -2.698 -13.021 -7.792 1.00 98.44 89 VAL A CA 1
ATOM 678 C C . VAL A 1 89 ? -2.861 -14.159 -6.793 1.00 98.44 89 VAL A C 1
ATOM 680 O O . VAL A 1 89 ? -3.730 -14.099 -5.926 1.00 98.44 89 VAL A O 1
ATOM 683 N N . GLU A 1 90 ? -2.016 -15.174 -6.892 1.00 98.25 90 GLU A N 1
ATOM 684 C CA . GLU A 1 90 ? -2.046 -16.349 -6.039 1.00 98.25 90 GLU A CA 1
ATOM 685 C C . GLU A 1 90 ? -1.729 -15.951 -4.591 1.00 98.25 90 GLU A C 1
ATOM 687 O O . GLU A 1 90 ? -2.523 -16.227 -3.689 1.00 98.25 90 GLU A O 1
ATOM 692 N N . LYS A 1 91 ? -0.652 -15.184 -4.373 1.00 98.38 91 LYS A N 1
ATOM 693 C CA . LYS A 1 91 ? -0.281 -14.683 -3.035 1.00 98.38 91 LYS A CA 1
ATOM 694 C C . LYS A 1 91 ? -1.339 -13.757 -2.432 1.00 98.38 91 LYS A C 1
ATOM 696 O O . LYS A 1 91 ? -1.643 -13.850 -1.244 1.00 98.38 91 LYS A O 1
ATOM 701 N N . LEU A 1 92 ? -1.921 -12.858 -3.227 1.00 98.69 92 LEU A N 1
ATOM 702 C CA . LEU A 1 92 ? -2.993 -11.975 -2.755 1.00 98.69 92 LEU A CA 1
ATOM 703 C C . LEU A 1 92 ? -4.280 -12.746 -2.447 1.00 98.69 92 LEU A C 1
ATOM 705 O O . LEU A 1 92 ? -4.996 -12.374 -1.517 1.00 98.69 92 LEU A O 1
ATOM 709 N N . GLY A 1 93 ? -4.557 -13.821 -3.188 1.00 98.62 93 GLY A N 1
ATOM 710 C CA . GLY A 1 93 ? -5.640 -14.755 -2.894 1.00 98.62 93 GLY A CA 1
ATOM 711 C C . GLY A 1 93 ? -5.460 -15.417 -1.530 1.00 98.62 93 GLY A C 1
ATOM 712 O O . GLY A 1 93 ? -6.381 -15.389 -0.715 1.00 98.62 93 GLY A O 1
ATOM 713 N N . GLU A 1 94 ? -4.257 -15.919 -1.246 1.00 98.56 94 GLU A N 1
ATOM 714 C CA . GLU A 1 94 ? -3.908 -16.497 0.058 1.00 98.56 94 GLU A CA 1
ATOM 715 C C . GLU A 1 94 ? -4.055 -15.479 1.195 1.00 98.56 94 GLU A C 1
ATOM 717 O O . GLU A 1 94 ? -4.689 -15.781 2.207 1.00 98.56 94 GLU A O 1
ATOM 722 N N . ILE A 1 95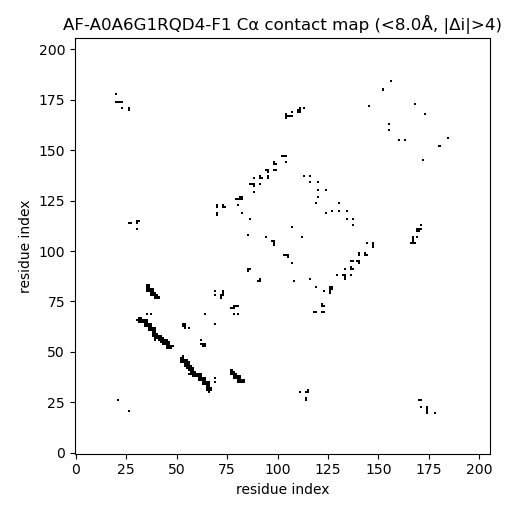 ? -3.544 -14.254 1.016 1.00 98.56 95 ILE A N 1
ATOM 723 C CA . ILE A 1 95 ? -3.670 -13.170 2.006 1.00 98.56 95 ILE A CA 1
ATOM 724 C C . ILE A 1 95 ? -5.143 -12.865 2.287 1.00 98.56 95 ILE A C 1
ATOM 726 O O . ILE A 1 95 ? -5.545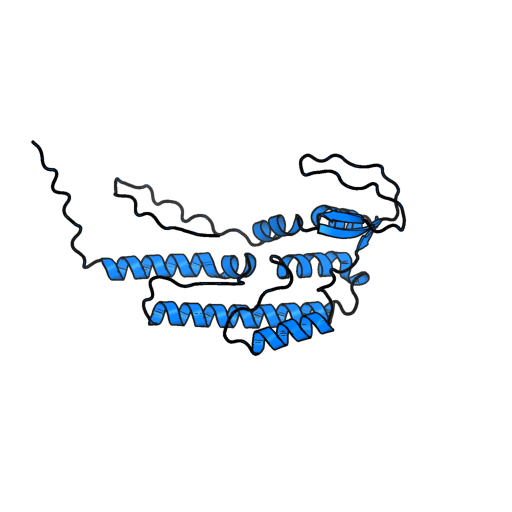 -12.768 3.446 1.00 98.56 95 ILE A O 1
ATOM 730 N N . ARG A 1 96 ? -5.963 -12.732 1.240 1.00 98.56 96 ARG A N 1
ATOM 731 C CA . ARG A 1 96 ? -7.399 -12.470 1.379 1.00 98.56 96 ARG A CA 1
ATOM 732 C C . ARG A 1 96 ? -8.100 -13.593 2.140 1.00 98.56 96 ARG A C 1
ATOM 734 O O . ARG A 1 96 ? -8.907 -13.326 3.031 1.00 98.56 96 ARG A O 1
ATOM 741 N N . ASP A 1 97 ? -7.834 -14.842 1.775 1.00 98.50 97 ASP A N 1
ATOM 742 C CA . ASP A 1 97 ? -8.497 -15.998 2.380 1.00 98.50 97 ASP A CA 1
ATOM 743 C C . ASP A 1 97 ? -8.069 -16.186 3.839 1.00 98.50 97 ASP A C 1
ATOM 745 O O . ASP A 1 97 ? -8.906 -16.479 4.696 1.00 98.50 97 ASP A O 1
ATOM 749 N N . GLN A 1 98 ? -6.796 -15.930 4.148 1.00 98.25 98 GLN A N 1
ATOM 750 C CA . GLN A 1 98 ? -6.295 -15.902 5.517 1.00 98.25 98 GLN A CA 1
ATOM 751 C C . GLN A 1 98 ? -6.958 -14.785 6.334 1.00 98.25 98 GLN A C 1
ATOM 753 O O . GLN A 1 98 ? -7.443 -15.039 7.435 1.00 98.25 98 GLN A O 1
ATOM 758 N N . GLU A 1 99 ? -7.048 -13.572 5.786 1.00 98.50 99 GLU A N 1
ATOM 759 C CA . GLU A 1 99 ? -7.707 -12.445 6.448 1.00 98.50 99 GLU A CA 1
ATOM 760 C C . GLU A 1 99 ? -9.191 -12.737 6.709 1.00 98.50 99 GLU A C 1
ATOM 762 O O . GLU A 1 99 ? -9.701 -12.393 7.766 1.00 98.50 99 GLU A O 1
ATOM 767 N N . ARG A 1 100 ? -9.904 -13.422 5.810 1.00 98.12 100 ARG A N 1
ATOM 768 C CA . ARG A 1 100 ? -11.301 -13.826 6.060 1.00 98.12 100 ARG A CA 1
ATOM 769 C C . ARG A 1 100 ? -11.446 -14.891 7.145 1.00 98.12 100 ARG A C 1
ATOM 771 O O . ARG A 1 100 ? -12.492 -14.952 7.783 1.00 98.12 100 ARG A O 1
ATOM 778 N N . LYS A 1 101 ? -10.443 -15.755 7.305 1.00 98.00 101 LYS A N 1
ATOM 779 C CA . LYS A 1 101 ? -10.477 -16.880 8.244 1.00 98.00 101 LYS A CA 1
ATOM 780 C C . LYS A 1 101 ? -10.146 -16.461 9.674 1.00 98.00 101 LYS A C 1
ATOM 782 O O . LYS A 1 101 ? -10.728 -17.007 10.605 1.00 98.00 101 LYS A O 1
ATOM 787 N N . GLU A 1 102 ? -9.186 -15.560 9.844 1.00 97.19 102 GLU A N 1
ATOM 788 C CA . GLU A 1 102 ? -8.736 -15.118 11.164 1.00 97.19 102 GLU A CA 1
ATOM 789 C C . GLU A 1 102 ? -9.696 -14.092 11.772 1.00 97.19 102 GLU A C 1
ATOM 791 O O . GLU A 1 102 ? -10.198 -13.214 11.077 1.00 97.19 102 GLU A O 1
ATOM 796 N N . ASP A 1 103 ? -9.897 -14.132 13.089 1.00 93.88 103 ASP A N 1
ATOM 797 C CA . ASP A 1 103 ? -10.719 -13.129 13.788 1.00 93.88 103 ASP A CA 1
ATOM 798 C C . ASP A 1 103 ? -9.963 -11.809 14.014 1.00 93.88 103 ASP A C 1
ATOM 800 O O . ASP A 1 103 ? -10.561 -10.743 14.167 1.00 93.88 103 ASP A O 1
ATOM 804 N N . THR A 1 104 ? -8.629 -11.866 14.016 1.00 94.88 104 THR A N 1
ATOM 805 C CA . THR A 1 104 ? -7.750 -10.701 14.193 1.00 94.88 104 THR A CA 1
ATOM 806 C C . THR A 1 104 ? -7.180 -10.219 12.857 1.00 94.88 104 THR A C 1
ATOM 808 O O . THR A 1 104 ? -7.326 -10.882 11.829 1.00 94.88 104 THR A O 1
ATOM 811 N N . PHE A 1 105 ? -6.563 -9.035 12.855 1.00 97.75 105 PHE A N 1
ATOM 812 C CA . PHE A 1 105 ? -5.899 -8.481 11.674 1.00 97.75 105 PHE A CA 1
ATOM 813 C C . PHE A 1 105 ? -4.617 -9.255 11.372 1.00 97.75 105 PHE A C 1
ATOM 815 O O . PHE A 1 105 ? -3.710 -9.314 12.212 1.00 97.75 105 PHE A O 1
ATOM 822 N N . THR A 1 106 ? -4.497 -9.804 10.164 1.00 97.62 106 THR A N 1
ATOM 823 C CA . THR A 1 106 ? -3.268 -10.485 9.745 1.00 97.62 106 THR A CA 1
ATOM 824 C C . THR A 1 106 ? -2.222 -9.475 9.277 1.00 97.62 106 THR A C 1
ATOM 826 O O . THR A 1 106 ? -2.527 -8.311 8.995 1.00 97.62 106 THR A O 1
ATOM 829 N N . GLN A 1 107 ? -0.959 -9.901 9.233 1.00 97.69 107 GLN A N 1
ATOM 830 C CA . GLN A 1 107 ? 0.143 -9.078 8.739 1.00 97.69 107 GLN A CA 1
ATOM 831 C C . GLN A 1 107 ? -0.028 -8.824 7.236 1.00 97.69 107 GLN A C 1
ATOM 833 O O . GLN A 1 107 ? -0.108 -9.765 6.449 1.00 97.69 107 GLN A O 1
ATOM 838 N N . MET A 1 108 ? -0.037 -7.550 6.840 1.00 98.19 108 MET A N 1
ATOM 839 C CA . MET A 1 108 ? -0.064 -7.152 5.431 1.00 98.19 108 MET A CA 1
ATOM 840 C C . MET A 1 108 ? 1.340 -7.220 4.809 1.00 98.19 108 MET A C 1
ATOM 842 O O . MET A 1 108 ? 2.329 -7.017 5.524 1.00 98.19 108 MET A O 1
ATOM 846 N N . PRO A 1 109 ? 1.449 -7.455 3.485 1.00 97.62 109 PRO A N 1
ATOM 847 C CA . PRO A 1 109 ? 2.737 -7.621 2.808 1.00 97.62 109 PRO A CA 1
ATOM 848 C C . PRO A 1 109 ? 3.549 -6.322 2.714 1.00 97.62 109 PRO A C 1
ATOM 850 O O . PRO A 1 109 ? 4.765 -6.357 2.561 1.00 97.62 109 PRO A O 1
ATOM 853 N N . SER A 1 110 ? 2.885 -5.171 2.817 1.00 97.81 110 SER A N 1
ATOM 854 C CA . SER A 1 110 ? 3.504 -3.854 2.939 1.00 97.81 110 SER A CA 1
ATOM 855 C C . SER A 1 110 ? 2.661 -2.992 3.883 1.00 97.81 110 SER A C 1
ATOM 857 O O . SER A 1 110 ? 1.429 -3.107 3.864 1.00 97.81 110 SER A O 1
ATOM 859 N N . PRO A 1 111 ? 3.281 -2.100 4.680 1.00 97.50 111 PRO A N 1
ATOM 860 C CA . PRO A 1 111 ? 2.546 -1.110 5.468 1.00 97.50 111 PRO A CA 1
ATOM 861 C C . PRO A 1 111 ? 1.719 -0.137 4.610 1.00 97.50 111 PRO A C 1
ATOM 863 O O . PRO A 1 111 ? 0.810 0.491 5.147 1.00 97.50 111 PRO A O 1
ATOM 866 N N . TYR A 1 112 ? 2.006 -0.048 3.305 1.00 98.06 112 TYR A N 1
ATOM 867 C CA . TYR A 1 112 ? 1.366 0.849 2.338 1.00 98.06 112 TYR A CA 1
ATOM 868 C C . TYR A 1 112 ? 0.750 0.089 1.148 1.00 98.06 112 TYR A C 1
ATOM 870 O O . TYR A 1 112 ? 0.762 0.558 0.008 1.00 98.06 112 TYR A O 1
ATOM 878 N N . TYR A 1 113 ? 0.260 -1.138 1.370 1.00 98.38 113 TYR A N 1
ATOM 879 C CA . TYR A 1 113 ? -0.224 -2.006 0.285 1.00 98.38 113 TYR A CA 1
ATOM 880 C C . TYR A 1 113 ? -1.326 -1.358 -0.574 1.00 98.38 113 TYR A C 1
ATOM 882 O O . TYR A 1 113 ? -1.375 -1.599 -1.782 1.00 98.38 113 TYR A O 1
ATOM 890 N N . MET A 1 114 ? -2.186 -0.521 0.017 1.00 98.06 114 MET A N 1
ATOM 891 C CA . MET A 1 114 ? -3.272 0.168 -0.688 1.00 98.06 114 MET A CA 1
ATOM 892 C C . MET A 1 114 ? -2.745 1.251 -1.621 1.00 98.06 114 MET A C 1
ATOM 894 O O . MET A 1 114 ? -3.111 1.298 -2.796 1.00 98.06 114 MET A O 1
ATOM 898 N N . GLU A 1 115 ? -1.871 2.105 -1.102 1.00 98.12 115 GLU A N 1
ATOM 899 C CA . GLU A 1 115 ? -1.251 3.211 -1.818 1.00 98.12 115 GLU A CA 1
ATOM 900 C C . GLU A 1 115 ? -0.378 2.677 -2.954 1.00 98.12 115 GLU A C 1
ATOM 902 O O . GLU A 1 115 ? -0.529 3.103 -4.099 1.00 98.12 115 GLU A O 1
ATOM 907 N N . LEU A 1 116 ? 0.454 1.666 -2.672 1.00 98.44 116 LEU A N 1
ATOM 908 C CA . LEU A 1 116 ? 1.281 1.004 -3.679 1.00 98.44 116 LEU A CA 1
ATOM 909 C C . LEU A 1 116 ? 0.424 0.364 -4.772 1.00 98.44 116 LEU A C 1
ATOM 911 O O . LEU A 1 116 ? 0.678 0.590 -5.952 1.00 98.44 116 LEU A O 1
ATOM 915 N N . THR A 1 117 ? -0.628 -0.378 -4.417 1.00 98.44 117 THR A N 1
ATOM 916 C CA . THR A 1 117 ? -1.531 -0.973 -5.417 1.00 98.44 117 THR A CA 1
ATOM 917 C C . THR A 1 117 ? -2.195 0.102 -6.272 1.00 98.44 117 THR A C 1
ATOM 919 O O . THR A 1 117 ? -2.206 -0.005 -7.498 1.00 98.44 117 THR A O 1
ATOM 922 N N . LYS A 1 118 ? -2.713 1.171 -5.656 1.00 98.06 118 LYS A N 1
ATOM 923 C CA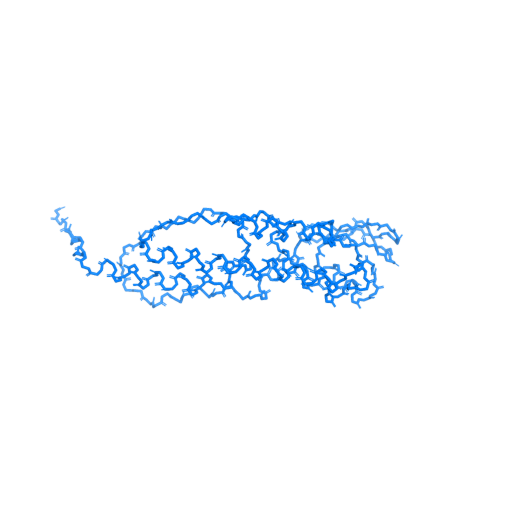 . LYS A 1 118 ? -3.336 2.288 -6.375 1.00 98.06 118 LYS A CA 1
ATOM 924 C C . LYS A 1 118 ? -2.351 2.921 -7.357 1.00 98.06 118 LYS A C 1
ATOM 926 O O . LYS A 1 118 ? -2.664 3.028 -8.540 1.00 98.06 118 LYS A O 1
ATOM 931 N N . LEU A 1 119 ? -1.178 3.334 -6.886 1.00 98.25 119 LEU A N 1
ATOM 932 C CA . LEU A 1 119 ? -0.182 4.025 -7.699 1.00 98.25 119 LEU A CA 1
ATOM 933 C C . LEU A 1 119 ? 0.335 3.135 -8.838 1.00 98.25 119 LEU A C 1
ATOM 935 O O . LEU A 1 119 ? 0.312 3.537 -10.003 1.00 98.25 119 LEU A O 1
ATOM 939 N N . LEU A 1 120 ? 0.743 1.905 -8.525 1.00 98.25 120 LEU A N 1
ATOM 940 C CA . LEU A 1 120 ? 1.336 0.994 -9.501 1.00 98.25 120 LEU A CA 1
ATOM 941 C C . LEU A 1 120 ? 0.331 0.563 -10.573 1.00 98.25 120 LEU A C 1
ATOM 943 O O . LEU A 1 120 ? 0.652 0.610 -11.759 1.00 98.25 120 LEU A O 1
ATOM 947 N N . LEU A 1 121 ? -0.906 0.224 -10.199 1.00 98.06 121 LEU A N 1
ATOM 948 C CA . LEU A 1 121 ? -1.925 -0.157 -11.180 1.00 98.06 121 LEU A CA 1
ATOM 949 C C . LEU A 1 121 ? -2.455 1.034 -11.993 1.00 98.06 121 LEU A C 1
ATOM 951 O O . LEU A 1 121 ? -2.998 0.829 -13.076 1.00 98.06 121 LEU A O 1
ATOM 955 N N . ASN A 1 122 ? -2.333 2.270 -11.505 1.00 97.75 122 ASN A N 1
ATOM 956 C CA . ASN A 1 122 ? -2.757 3.448 -12.265 1.00 97.75 122 ASN A CA 1
ATOM 957 C C . ASN A 1 122 ? -1.716 3.881 -13.306 1.00 97.75 122 ASN A C 1
ATOM 959 O O . ASN A 1 122 ? -2.096 4.332 -14.384 1.00 97.75 122 ASN A O 1
ATOM 963 N N . TYR A 1 123 ? -0.421 3.744 -13.005 1.00 97.81 123 TYR A N 1
ATOM 964 C CA . TYR A 1 123 ? 0.655 4.237 -13.877 1.00 97.81 123 TYR A CA 1
ATOM 965 C C . TYR A 1 123 ? 1.427 3.142 -14.622 1.00 97.81 123 TYR A C 1
ATOM 967 O O . TYR A 1 123 ? 2.123 3.444 -15.593 1.00 97.81 123 TYR A O 1
ATOM 975 N N . ALA A 1 124 ? 1.339 1.888 -14.178 1.00 97.25 124 ALA A N 1
ATOM 976 C CA . ALA A 1 124 ? 2.136 0.781 -14.699 1.00 97.25 124 ALA A CA 1
ATOM 977 C C . ALA A 1 124 ? 1.352 -0.534 -14.837 1.00 97.25 124 ALA A C 1
ATOM 979 O O . ALA A 1 124 ? 1.958 -1.606 -14.820 1.00 97.25 124 ALA A O 1
ATOM 980 N N . SER A 1 125 ? 0.025 -0.484 -15.007 1.00 97.06 125 SER A N 1
ATOM 981 C CA . SER A 1 125 ? -0.796 -1.688 -15.232 1.00 97.06 125 SER A CA 1
ATOM 982 C C . SER A 1 125 ? -0.336 -2.514 -16.434 1.00 97.06 125 SER A C 1
ATOM 984 O O . SER A 1 125 ? -0.398 -3.736 -16.390 1.00 97.06 125 SER A O 1
ATOM 986 N N . ASP A 1 126 ? 0.214 -1.878 -17.471 1.00 97.06 126 ASP A N 1
ATOM 987 C CA . ASP A 1 126 ? 0.803 -2.549 -18.636 1.00 97.06 126 ASP A CA 1
ATOM 988 C C . ASP A 1 126 ? 2.034 -3.410 -18.292 1.00 97.06 126 ASP A C 1
ATOM 990 O O . ASP A 1 126 ? 2.495 -4.207 -19.108 1.00 97.06 126 ASP A O 1
ATOM 994 N N . ASN A 1 127 ? 2.617 -3.245 -17.103 1.00 96.88 127 ASN A N 1
ATOM 995 C CA . ASN A 1 127 ? 3.761 -4.027 -16.632 1.00 96.88 127 ASN A CA 1
ATOM 996 C C . ASN A 1 127 ? 3.376 -5.068 -15.576 1.00 96.88 127 ASN A C 1
ATOM 998 O O . ASN A 1 127 ? 4.240 -5.841 -15.160 1.00 96.88 127 ASN A O 1
ATOM 1002 N N . ILE A 1 128 ? 2.103 -5.114 -15.179 1.00 97.06 128 ILE A N 1
ATOM 1003 C CA . ILE A 1 128 ? 1.605 -5.930 -14.075 1.00 97.06 128 ILE A CA 1
ATOM 1004 C C . ILE A 1 128 ? 0.590 -6.939 -14.631 1.00 97.06 128 ILE A C 1
ATOM 1006 O O . ILE A 1 128 ? -0.504 -6.552 -15.053 1.00 97.06 128 ILE A O 1
ATOM 1010 N N . PRO A 1 129 ? 0.927 -8.240 -14.664 1.00 96.31 129 PRO A N 1
ATOM 1011 C CA . PRO A 1 129 ? -0.000 -9.273 -15.110 1.00 96.31 129 PRO A CA 1
ATOM 1012 C C . PRO A 1 129 ? -1.277 -9.289 -14.261 1.00 96.31 129 PRO A C 1
ATOM 1014 O O . PRO A 1 129 ? -1.211 -9.142 -13.046 1.00 96.31 129 PRO A O 1
ATOM 1017 N N . ARG A 1 130 ? -2.440 -9.501 -14.896 1.00 97.81 130 ARG A N 1
ATOM 1018 C CA . ARG A 1 130 ? -3.746 -9.642 -14.211 1.00 97.81 130 ARG A CA 1
ATOM 1019 C C . ARG A 1 130 ? -4.071 -8.472 -13.257 1.00 97.81 130 ARG A C 1
ATOM 1021 O O . ARG A 1 130 ? -4.675 -8.663 -12.205 1.00 97.81 130 ARG A O 1
ATOM 1028 N N . ALA A 1 131 ? -3.713 -7.247 -13.654 1.00 98.00 131 ALA A N 1
ATOM 1029 C CA . ALA A 1 131 ? -3.907 -6.014 -12.884 1.00 98.00 131 ALA A CA 1
ATOM 1030 C C . ALA A 1 131 ? -5.322 -5.839 -12.287 1.00 98.00 131 ALA A C 1
ATOM 1032 O O . ALA A 1 131 ? -5.457 -5.422 -11.137 1.00 98.00 131 ALA A O 1
ATOM 1033 N N . ASP A 1 132 ? -6.378 -6.168 -13.035 1.00 98.12 132 ASP A N 1
ATOM 1034 C CA . ASP A 1 132 ? -7.764 -6.025 -12.561 1.00 98.12 132 ASP A CA 1
ATOM 1035 C C . ASP A 1 132 ? -8.131 -7.030 -11.461 1.00 98.12 132 ASP A C 1
ATOM 1037 O O . ASP A 1 132 ? -8.891 -6.719 -10.540 1.00 98.12 132 ASP A O 1
ATOM 1041 N N . GLU A 1 133 ? -7.554 -8.228 -11.514 1.00 98.50 133 GLU A N 1
ATOM 1042 C CA . GLU A 1 133 ? -7.752 -9.251 -10.493 1.00 98.50 133 GLU A CA 1
ATOM 1043 C C . GLU A 1 133 ? -7.000 -8.894 -9.211 1.00 98.50 133 GLU A C 1
ATOM 1045 O O . GLU A 1 133 ? -7.581 -8.940 -8.129 1.00 98.50 133 GLU A O 1
ATOM 1050 N N . ILE A 1 134 ? -5.761 -8.406 -9.336 1.00 98.62 134 ILE A N 1
ATOM 1051 C CA . ILE A 1 134 ? -4.990 -7.829 -8.223 1.00 98.62 134 ILE A CA 1
ATOM 1052 C C . ILE A 1 134 ? -5.781 -6.697 -7.559 1.00 98.62 134 ILE A C 1
ATOM 1054 O O . ILE A 1 134 ? -5.930 -6.677 -6.336 1.00 98.62 134 ILE A O 1
ATOM 1058 N N . ARG A 1 135 ? -6.344 -5.775 -8.354 1.00 98.50 135 ARG A N 1
ATOM 1059 C CA . ARG A 1 135 ? -7.180 -4.673 -7.851 1.00 98.50 135 ARG A CA 1
ATOM 1060 C C . ARG A 1 135 ? -8.373 -5.191 -7.052 1.00 98.50 135 ARG A C 1
ATOM 1062 O O . ARG A 1 135 ? -8.702 -4.627 -6.009 1.00 98.50 135 ARG A O 1
ATOM 1069 N N . THR A 1 136 ? -9.013 -6.247 -7.546 1.00 98.62 136 THR A N 1
ATOM 1070 C CA . THR A 1 136 ? -10.169 -6.870 -6.896 1.00 98.62 136 THR A CA 1
ATOM 1071 C C . THR A 1 136 ? -9.768 -7.521 -5.576 1.00 98.62 136 THR A C 1
ATOM 1073 O O . THR A 1 136 ? -10.375 -7.218 -4.555 1.00 98.62 136 THR A O 1
ATOM 1076 N N . LEU A 1 137 ? -8.705 -8.328 -5.557 1.00 98.81 137 LEU A N 1
ATOM 1077 C CA . LEU A 1 137 ? -8.224 -9.005 -4.349 1.00 98.81 137 LEU A CA 1
ATOM 1078 C C . LEU A 1 137 ? -7.804 -8.024 -3.252 1.00 98.81 137 LEU A C 1
ATOM 1080 O O . LEU A 1 137 ? -8.197 -8.181 -2.098 1.00 98.81 137 LEU A O 1
ATOM 1084 N N . VAL A 1 138 ? -7.062 -6.972 -3.607 1.00 98.69 138 VAL A N 1
ATOM 1085 C CA . VAL A 1 138 ? -6.661 -5.928 -2.652 1.00 98.69 138 VAL A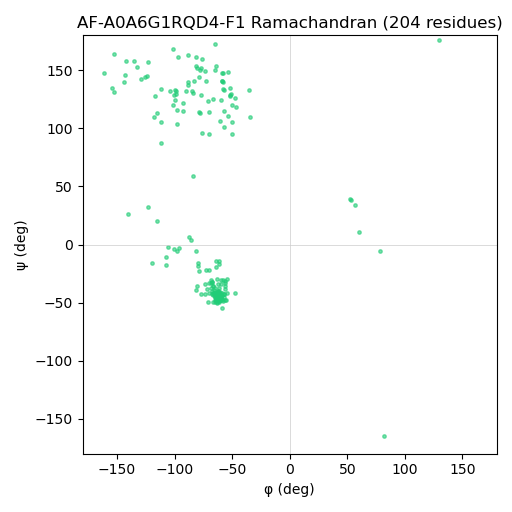 CA 1
ATOM 1086 C C . VAL A 1 138 ? -7.884 -5.212 -2.078 1.00 98.69 138 VAL A C 1
ATOM 1088 O O . VAL A 1 138 ? -7.948 -4.982 -0.869 1.00 98.69 138 VAL A O 1
ATOM 1091 N N . LYS A 1 139 ? -8.884 -4.914 -2.915 1.00 98.50 139 LYS A N 1
ATOM 1092 C CA . LYS A 1 139 ? -10.139 -4.308 -2.462 1.00 98.50 139 LYS A CA 1
ATOM 1093 C C . LYS A 1 139 ? -10.926 -5.236 -1.531 1.00 98.50 139 LYS A C 1
ATOM 1095 O O . LYS A 1 139 ? -11.404 -4.782 -0.499 1.00 98.50 139 LYS A O 1
ATOM 1100 N N . GLU A 1 140 ? -11.034 -6.523 -1.854 1.00 98.69 140 GLU A N 1
ATOM 1101 C CA . GLU A 1 140 ? -11.713 -7.507 -1.003 1.00 98.69 140 GLU A CA 1
ATOM 1102 C C . GLU A 1 140 ? -11.047 -7.636 0.376 1.00 98.69 140 GLU A C 1
ATOM 1104 O O . GLU A 1 140 ? -11.742 -7.713 1.394 1.00 98.69 140 GLU A O 1
ATOM 1109 N N . THR A 1 141 ? -9.712 -7.628 0.422 1.00 98.69 141 THR A N 1
ATOM 1110 C CA . THR A 1 141 ? -8.943 -7.621 1.675 1.00 98.69 141 THR A CA 1
ATOM 1111 C C . THR A 1 141 ? -9.207 -6.345 2.475 1.00 98.69 141 THR A C 1
ATOM 1113 O O . THR A 1 141 ? -9.527 -6.428 3.660 1.00 98.69 141 THR A O 1
ATOM 1116 N N . TRP A 1 142 ? -9.165 -5.174 1.832 1.00 98.44 142 TRP A N 1
ATOM 1117 C CA . TRP A 1 142 ? -9.487 -3.891 2.468 1.00 98.44 142 TRP A CA 1
ATOM 1118 C C . TRP A 1 142 ? -10.903 -3.865 3.057 1.00 98.44 142 TRP A C 1
ATOM 1120 O O . TRP A 1 142 ? -11.084 -3.512 4.222 1.00 98.44 142 TRP A O 1
ATOM 1130 N N . ASP A 1 143 ? -11.907 -4.277 2.281 1.00 98.50 143 ASP A N 1
ATOM 1131 C CA . ASP A 1 143 ? -13.308 -4.276 2.711 1.00 98.50 143 ASP A CA 1
ATOM 1132 C C . ASP A 1 143 ? -13.518 -5.214 3.914 1.00 98.50 143 ASP A C 1
ATOM 1134 O O . ASP A 1 143 ? -14.203 -4.854 4.878 1.00 98.50 143 ASP A O 1
ATOM 1138 N N . THR A 1 144 ? -12.865 -6.384 3.904 1.00 98.50 144 THR A N 1
ATOM 1139 C CA . THR A 1 144 ? -12.872 -7.341 5.025 1.00 98.50 144 THR A CA 1
ATOM 1140 C C . THR A 1 144 ? -12.273 -6.712 6.286 1.00 98.50 144 THR A C 1
ATOM 1142 O O . THR A 1 144 ? -12.877 -6.755 7.361 1.00 98.50 144 THR A O 1
ATOM 1145 N N . ARG A 1 145 ? -11.110 -6.067 6.161 1.00 98.44 145 ARG A N 1
ATOM 1146 C CA . ARG A 1 145 ? -10.398 -5.447 7.286 1.00 98.44 145 ARG A CA 1
ATOM 1147 C C . ARG A 1 145 ? -11.143 -4.244 7.849 1.00 98.44 145 ARG A C 1
ATOM 1149 O O . ARG A 1 145 ? -11.268 -4.108 9.066 1.00 98.44 145 ARG A O 1
ATOM 1156 N N . LEU A 1 146 ? -11.735 -3.414 6.995 1.00 97.12 146 LEU A N 1
ATOM 1157 C CA . LEU A 1 146 ? -12.555 -2.287 7.431 1.00 97.12 146 LEU A CA 1
ATOM 1158 C C . LEU A 1 146 ? -13.824 -2.752 8.163 1.00 97.12 146 LEU A C 1
ATOM 1160 O O . LEU A 1 146 ? -14.228 -2.133 9.150 1.00 97.12 146 LEU A O 1
ATOM 1164 N N . ALA A 1 147 ? -14.440 -3.855 7.727 1.00 97.44 147 ALA A N 1
ATOM 1165 C CA . ALA A 1 147 ? -15.566 -4.459 8.435 1.00 97.44 147 ALA A CA 1
ATOM 1166 C C . ALA A 1 147 ? -15.162 -4.954 9.834 1.00 97.44 147 ALA A C 1
ATOM 1168 O O . ALA A 1 147 ? -15.832 -4.614 10.813 1.00 97.44 147 ALA A O 1
ATOM 1169 N N . LYS A 1 148 ? -14.034 -5.668 9.957 1.00 97.06 148 LYS A N 1
ATOM 1170 C CA . LYS A 1 148 ? -13.489 -6.091 11.260 1.00 97.06 148 LYS A CA 1
ATOM 1171 C C . LYS A 1 148 ? -13.200 -4.912 12.180 1.00 97.06 148 LYS A C 1
ATOM 1173 O O . LYS A 1 148 ? -13.552 -4.950 13.355 1.00 97.06 148 LYS A O 1
ATOM 1178 N N . LEU A 1 149 ? -12.609 -3.842 11.651 1.00 96.56 149 LEU A N 1
ATOM 1179 C CA . LEU A 1 149 ? -12.301 -2.648 12.432 1.00 96.56 149 LEU A CA 1
ATOM 1180 C C . LEU A 1 149 ? -13.562 -1.981 12.993 1.00 96.56 149 LEU A C 1
ATOM 1182 O O . LEU A 1 149 ? -13.581 -1.587 14.158 1.00 96.56 149 LEU A O 1
ATOM 1186 N N . ARG A 1 150 ? -14.644 -1.921 12.210 1.00 95.50 150 ARG A N 1
ATOM 1187 C CA . ARG A 1 150 ? -15.942 -1.420 12.690 1.00 95.50 150 ARG A CA 1
ATOM 1188 C C . ARG A 1 150 ? -16.512 -2.285 13.814 1.00 95.50 150 ARG A C 1
ATOM 1190 O O . ARG A 1 150 ? -16.977 -1.734 14.807 1.00 95.50 150 ARG A O 1
ATOM 1197 N N . LEU A 1 151 ? -16.447 -3.611 13.686 1.00 95.62 151 LEU A N 1
ATOM 1198 C CA . LEU A 1 151 ? -16.897 -4.536 14.735 1.00 95.62 151 LEU A CA 1
ATOM 1199 C C . LEU A 1 151 ? -16.045 -4.417 16.007 1.00 95.62 151 LEU A C 1
ATOM 1201 O O . LEU A 1 151 ? -16.584 -4.373 17.111 1.00 95.62 151 LEU A O 1
ATOM 1205 N N . SER A 1 152 ? -14.723 -4.296 15.858 1.00 95.31 152 SER A N 1
ATOM 1206 C CA . SER A 1 152 ? -13.805 -4.072 16.977 1.00 95.31 152 SER A CA 1
ATOM 1207 C C . SER A 1 152 ? -14.109 -2.759 17.705 1.00 95.31 152 SER A C 1
ATOM 1209 O O . SER A 1 152 ? -14.135 -2.743 18.935 1.00 95.31 152 SER A O 1
ATOM 1211 N N . ALA A 1 153 ? -14.379 -1.679 16.967 1.00 95.06 153 ALA A N 1
ATOM 1212 C CA . ALA A 1 153 ? -14.740 -0.386 17.541 1.00 95.06 153 ALA A CA 1
ATOM 1213 C C . ALA A 1 153 ? -16.105 -0.418 18.255 1.00 95.06 153 ALA A C 1
ATOM 1215 O O . ALA A 1 153 ? -16.230 0.120 19.353 1.00 95.06 153 ALA A O 1
ATOM 1216 N N . ASP A 1 154 ? -17.114 -1.076 17.673 1.00 95.50 154 ASP A N 1
ATOM 1217 C CA . ASP A 1 154 ? -18.432 -1.252 18.303 1.00 95.50 154 ASP A CA 1
ATOM 1218 C C . ASP A 1 154 ? -18.321 -2.048 19.613 1.00 95.50 154 ASP A C 1
ATOM 1220 O O . ASP A 1 154 ? -18.851 -1.623 20.641 1.00 95.50 154 ASP A O 1
ATOM 1224 N N . SER A 1 155 ? -17.556 -3.145 19.616 1.00 94.94 155 SER A N 1
ATOM 1225 C CA . SER A 1 155 ? -17.290 -3.926 20.829 1.00 94.94 155 SER A CA 1
ATOM 1226 C C . SER A 1 155 ? -16.616 -3.084 21.917 1.00 94.94 155 SER A C 1
ATOM 1228 O O . SER A 1 155 ? -17.081 -3.076 23.057 1.00 94.94 155 SER A O 1
ATOM 1230 N N . PHE A 1 156 ? -15.576 -2.325 21.560 1.00 94.94 156 PHE A N 1
ATOM 1231 C CA . PHE A 1 156 ? -14.849 -1.451 22.487 1.00 94.94 156 PHE A CA 1
ATOM 1232 C C . PHE A 1 156 ? -15.778 -0.432 23.168 1.00 94.94 156 PHE A C 1
ATOM 1234 O O . PHE A 1 156 ? -15.746 -0.251 24.388 1.00 94.94 156 PHE A O 1
ATOM 1241 N N . VAL A 1 157 ? -16.657 0.196 22.379 1.00 94.75 157 VAL A N 1
ATOM 1242 C CA . VAL A 1 157 ? -17.654 1.164 22.856 1.00 94.75 157 VAL A CA 1
ATOM 1243 C C . VAL A 1 157 ? -18.671 0.502 23.787 1.00 94.75 157 VAL A C 1
ATOM 1245 O O . VAL A 1 157 ? -18.928 1.018 24.876 1.00 94.75 157 VAL A O 1
ATOM 1248 N N . ARG A 1 158 ? -19.233 -0.650 23.398 1.00 95.06 158 ARG A N 1
ATOM 1249 C CA . ARG A 1 158 ? -20.250 -1.367 24.190 1.00 95.06 158 ARG A CA 1
ATOM 1250 C C . ARG A 1 158 ? -19.723 -1.837 25.537 1.00 95.06 158 ARG A C 1
ATOM 1252 O O . ARG A 1 158 ? -20.436 -1.744 26.533 1.00 95.06 158 ARG A O 1
ATOM 1259 N N . GLN A 1 159 ? -18.493 -2.337 25.558 1.00 94.94 159 GLN A N 1
ATOM 1260 C CA . GLN A 1 159 ? -17.848 -2.849 26.766 1.00 94.94 159 GLN A CA 1
ATOM 1261 C C . GLN A 1 159 ? -17.251 -1.732 27.637 1.00 94.94 159 GLN A C 1
ATOM 1263 O O . GLN A 1 159 ? -16.806 -1.998 28.752 1.00 94.94 159 GLN A O 1
ATOM 1268 N N . GLN A 1 160 ? -17.279 -0.475 27.169 1.00 91.81 160 GLN A N 1
ATOM 1269 C CA . GLN A 1 160 ? -16.682 0.683 27.844 1.00 91.81 160 GLN A CA 1
ATOM 1270 C C . GLN A 1 160 ? -15.212 0.450 28.218 1.00 91.81 160 GLN A C 1
ATOM 1272 O O . GLN A 1 160 ? -14.747 0.843 29.300 1.00 91.81 160 GLN A O 1
ATOM 1277 N N . GLU A 1 161 ? -14.484 -0.208 27.322 1.00 91.75 161 GLU A N 1
ATOM 1278 C CA . GLU A 1 161 ? -13.061 -0.460 27.485 1.00 91.75 161 GLU A CA 1
ATOM 1279 C C . GLU A 1 161 ? -12.274 0.860 27.499 1.00 91.75 161 GLU A C 1
ATOM 1281 O O . GLU A 1 161 ? -12.697 1.882 26.960 1.00 91.75 161 GLU A O 1
ATOM 1286 N N . ALA A 1 162 ? -11.114 0.850 28.156 1.00 89.62 162 ALA A N 1
ATOM 1287 C CA . ALA A 1 162 ? -10.215 2.006 28.217 1.00 89.62 162 ALA A CA 1
ATOM 1288 C C . ALA A 1 162 ? -8.947 1.819 27.367 1.00 89.62 162 ALA A C 1
ATOM 1290 O O . ALA A 1 162 ? -8.178 2.762 27.187 1.00 89.62 162 ALA A O 1
ATOM 1291 N N . HIS A 1 163 ? -8.696 0.604 26.873 1.00 90.38 163 HIS A N 1
ATOM 1292 C CA . HIS A 1 163 ? -7.481 0.259 26.143 1.00 90.38 163 HIS A CA 1
ATOM 1293 C C . HIS A 1 163 ? -7.736 -0.893 25.172 1.00 90.38 163 HIS A C 1
ATOM 1295 O O . HIS A 1 163 ? -8.237 -1.933 25.584 1.00 90.38 163 HIS A O 1
ATOM 1301 N N . ALA A 1 164 ? -7.298 -0.735 23.922 1.00 89.69 164 ALA A N 1
ATOM 1302 C CA . ALA A 1 164 ? -7.306 -1.782 22.906 1.00 89.69 164 ALA A CA 1
ATOM 1303 C C . ALA A 1 164 ? -5.906 -1.955 22.312 1.00 89.69 164 ALA A C 1
ATOM 1305 O O . ALA A 1 164 ? -5.170 -0.984 22.120 1.00 89.69 164 ALA A O 1
ATOM 1306 N N . LYS A 1 165 ? -5.546 -3.199 21.989 1.00 89.69 165 LYS A N 1
ATOM 1307 C CA . LYS A 1 165 ? -4.343 -3.508 21.215 1.00 89.69 165 LYS A CA 1
ATOM 1308 C C . LYS A 1 165 ? -4.749 -3.713 19.758 1.00 89.69 165 LYS A C 1
ATOM 1310 O O . LYS A 1 165 ? -5.483 -4.646 19.457 1.00 89.69 165 LYS A O 1
ATOM 1315 N N . LEU A 1 166 ? -4.269 -2.842 18.877 1.00 88.31 166 LEU A N 1
ATOM 1316 C CA . LEU A 1 166 ? -4.529 -2.907 17.441 1.00 88.31 166 LEU A CA 1
ATOM 1317 C C . LEU A 1 166 ? -3.228 -3.264 16.721 1.00 88.31 166 LEU A C 1
ATOM 1319 O O . LEU A 1 166 ? -2.452 -2.385 16.344 1.00 88.31 166 LEU A O 1
ATOM 1323 N N . ASP A 1 167 ? -2.962 -4.561 16.601 1.00 91.94 167 ASP A N 1
ATOM 1324 C CA . ASP A 1 167 ? -1.818 -5.055 15.839 1.00 91.94 167 ASP A CA 1
ATOM 1325 C C . ASP A 1 167 ? -2.152 -5.101 14.343 1.00 91.94 167 ASP A C 1
ATOM 1327 O O . ASP A 1 167 ? -3.309 -5.244 13.954 1.00 91.94 167 ASP A O 1
ATOM 1331 N N . ASN A 1 168 ? -1.118 -4.995 13.507 1.00 97.06 168 ASN A N 1
ATOM 1332 C CA . ASN A 1 168 ? -1.174 -5.200 12.056 1.00 97.06 168 ASN A CA 1
ATOM 1333 C C . ASN A 1 168 ? -2.111 -4.279 11.263 1.00 97.06 168 ASN A C 1
ATOM 1335 O O . ASN A 1 168 ? -2.309 -4.522 10.075 1.00 97.06 168 ASN A O 1
ATOM 1339 N N . LEU A 1 169 ? -2.662 -3.221 11.861 1.00 96.81 169 LEU A N 1
ATOM 1340 C CA . LEU A 1 169 ? -3.329 -2.163 11.105 1.00 96.81 169 LEU A CA 1
ATOM 1341 C C . LEU A 1 169 ? -2.317 -1.296 10.361 1.00 96.81 169 LEU A C 1
ATOM 1343 O O . LEU A 1 169 ? -1.259 -0.943 10.887 1.00 96.81 169 LEU A O 1
ATOM 1347 N N . THR A 1 170 ? -2.683 -0.914 9.146 1.00 96.94 170 THR A N 1
ATOM 1348 C CA . THR A 1 170 ? -1.910 0.019 8.324 1.00 96.94 170 THR A CA 1
ATOM 1349 C C . THR A 1 170 ? -2.308 1.466 8.596 1.00 96.94 170 THR A C 1
ATOM 1351 O O . THR A 1 170 ? -3.371 1.750 9.157 1.00 96.94 170 THR A O 1
ATOM 1354 N N . LEU A 1 171 ? -1.455 2.408 8.183 1.00 94.50 171 LEU A N 1
ATOM 1355 C CA . LEU A 1 171 ? -1.721 3.835 8.362 1.00 94.50 171 LEU A CA 1
ATOM 1356 C C .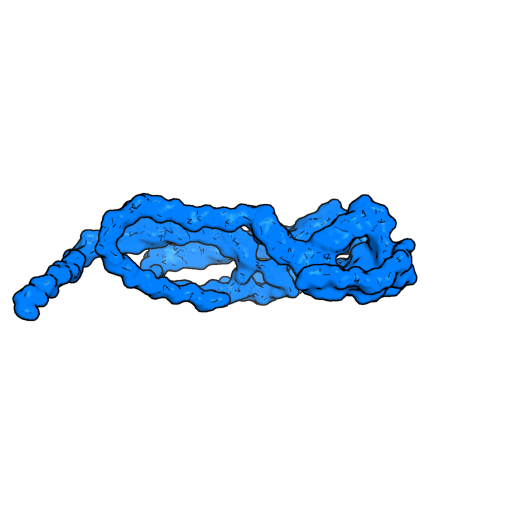 LEU A 1 171 ? -3.020 4.261 7.666 1.00 94.50 171 LEU A C 1
ATOM 1358 O O . LEU A 1 171 ? -3.808 4.985 8.264 1.00 94.50 171 LEU A O 1
ATOM 1362 N N . MET A 1 172 ? -3.274 3.775 6.448 1.00 95.19 172 MET A N 1
ATOM 1363 C CA . MET A 1 172 ? -4.479 4.105 5.682 1.00 95.19 172 MET A CA 1
ATOM 1364 C C . MET A 1 172 ? -5.766 3.636 6.380 1.00 95.19 172 MET A C 1
ATOM 1366 O O . MET A 1 172 ? -6.752 4.376 6.434 1.00 95.19 172 MET A O 1
ATOM 1370 N N . GLU A 1 173 ? -5.755 2.436 6.970 1.00 95.94 173 GLU A N 1
ATOM 1371 C CA . GLU A 1 173 ? -6.889 1.896 7.738 1.00 95.94 173 GLU A CA 1
ATOM 1372 C C . GLU A 1 173 ? -7.162 2.750 8.978 1.00 95.94 173 GLU A C 1
ATOM 1374 O O . GLU A 1 173 ? -8.295 3.177 9.203 1.00 95.94 173 GLU A O 1
ATOM 1379 N N . ILE A 1 174 ? -6.110 3.065 9.741 1.00 94.06 174 ILE A N 1
ATOM 1380 C CA . ILE A 1 174 ? -6.205 3.922 10.929 1.00 94.06 174 ILE A CA 1
ATOM 1381 C C . ILE A 1 174 ? -6.724 5.303 10.543 1.00 94.06 174 ILE A C 1
ATOM 1383 O O . ILE A 1 174 ? -7.618 5.823 11.202 1.00 94.06 174 ILE A O 1
ATOM 1387 N N . ASN A 1 175 ? -6.193 5.896 9.479 1.00 92.44 175 ASN A N 1
ATOM 1388 C CA . ASN A 1 175 ? -6.525 7.255 9.081 1.00 92.44 175 ASN A CA 1
ATOM 1389 C C . ASN A 1 175 ? -7.986 7.394 8.618 1.00 92.44 175 ASN A C 1
ATOM 1391 O O . ASN A 1 175 ? -8.655 8.374 8.934 1.00 92.44 175 ASN A O 1
ATOM 1395 N N . THR A 1 176 ? -8.522 6.367 7.953 1.00 92.06 176 THR A N 1
ATOM 1396 C CA . THR A 1 176 ? -9.902 6.363 7.436 1.00 92.06 176 THR A CA 1
ATOM 1397 C C . THR A 1 176 ? -10.959 6.473 8.544 1.00 92.06 176 THR A C 1
ATOM 1399 O O . THR A 1 176 ? -12.017 7.064 8.341 1.00 92.06 176 THR A O 1
ATOM 1402 N N . THR A 1 177 ? -10.703 5.902 9.722 1.00 90.06 177 THR A N 1
ATOM 1403 C CA . THR A 1 177 ? -11.684 5.828 10.827 1.00 90.06 177 THR A CA 1
ATOM 1404 C C . THR A 1 177 ? -11.230 6.521 12.106 1.00 90.06 177 THR A C 1
ATOM 1406 O O . THR A 1 177 ? -12.042 6.756 13.001 1.00 90.06 177 THR A O 1
ATOM 1409 N N . GLY A 1 178 ? -9.938 6.823 12.217 1.00 89.44 178 GLY A N 1
ATOM 1410 C CA . GLY A 1 178 ? -9.275 7.216 13.455 1.00 89.44 178 GLY A CA 1
ATOM 1411 C C . GLY A 1 178 ? -9.841 8.498 14.036 1.00 89.44 178 GLY A C 1
ATOM 1412 O O . GLY A 1 178 ? -10.226 8.502 15.199 1.00 89.44 178 GLY A O 1
ATOM 1413 N N . THR A 1 179 ? -9.971 9.548 13.224 1.00 91.38 179 THR A N 1
ATOM 1414 C CA . THR A 1 179 ? -10.491 10.851 13.670 1.00 91.38 179 THR A CA 1
ATOM 1415 C C . THR A 1 179 ? -11.910 10.754 14.213 1.00 91.38 179 THR A C 1
ATOM 1417 O O . THR A 1 179 ? -12.207 11.306 15.268 1.00 91.38 179 THR A O 1
ATOM 1420 N N . PHE A 1 180 ? -12.787 10.019 13.526 1.00 91.81 180 PHE A N 1
ATOM 1421 C CA . PHE A 1 180 ? -14.151 9.807 14.005 1.00 91.81 180 PHE A CA 1
ATOM 1422 C C . PHE A 1 180 ? -14.157 9.045 15.334 1.00 91.81 180 PHE A C 1
ATOM 1424 O O . PHE A 1 180 ? -14.808 9.465 16.292 1.00 91.81 180 PHE A O 1
ATOM 1431 N N . LEU A 1 181 ? -13.420 7.932 15.399 1.00 92.06 181 LEU A N 1
ATOM 1432 C CA . LEU A 1 181 ? -13.421 7.065 16.569 1.00 92.06 181 LEU A CA 1
ATOM 1433 C C . LEU A 1 181 ? -12.855 7.781 17.799 1.00 92.06 181 LEU A C 1
ATOM 1435 O O . LEU A 1 181 ? -13.463 7.723 18.863 1.00 92.06 181 LEU A O 1
ATOM 1439 N N . THR A 1 182 ? -11.735 8.493 17.672 1.00 92.06 182 THR A N 1
ATOM 1440 C CA . THR A 1 182 ? -11.128 9.208 18.805 1.00 92.06 182 THR A CA 1
ATOM 1441 C C . THR A 1 182 ? -12.017 10.342 19.304 1.00 92.06 182 THR A C 1
ATOM 1443 O O . THR A 1 182 ? -12.217 10.456 20.509 1.00 92.06 182 THR A O 1
ATOM 1446 N N . GLN A 1 183 ? -12.639 11.113 18.407 1.00 94.00 183 GLN A N 1
ATOM 1447 C CA . GLN A 1 183 ? -13.590 12.159 18.797 1.00 94.00 183 GLN A CA 1
ATOM 1448 C C . GLN A 1 183 ? -14.806 11.582 19.537 1.00 94.00 183 GLN A C 1
ATOM 1450 O O . GLN A 1 183 ? -15.211 12.110 20.575 1.00 94.00 183 GLN A O 1
ATOM 1455 N N . ALA A 1 184 ? -15.374 10.476 19.048 1.00 93.88 184 ALA A N 1
ATOM 1456 C CA . ALA A 1 184 ? -16.484 9.803 19.718 1.00 93.88 184 ALA A CA 1
ATOM 1457 C C . ALA A 1 184 ? -16.084 9.290 21.114 1.00 93.88 184 ALA A C 1
ATOM 1459 O O . ALA A 1 184 ? -16.816 9.496 22.086 1.00 93.88 184 ALA A O 1
ATOM 1460 N N . LEU A 1 185 ? -14.903 8.677 21.235 1.00 93.44 185 LEU A N 1
ATOM 1461 C CA . LEU A 1 185 ? -14.381 8.176 22.506 1.00 93.44 185 LEU A CA 1
ATOM 1462 C C . LEU A 1 185 ? -14.068 9.301 23.501 1.00 93.44 185 LEU A C 1
ATOM 1464 O O . LEU A 1 185 ? -14.351 9.139 24.687 1.00 93.44 185 LEU A O 1
ATOM 1468 N N . ASP A 1 186 ? -13.582 10.457 23.046 1.00 93.94 186 ASP A N 1
ATOM 1469 C CA . ASP A 1 186 ? -13.378 11.635 23.899 1.00 93.94 186 ASP A CA 1
ATOM 1470 C C . ASP A 1 186 ? -14.698 12.126 24.508 1.00 93.94 186 ASP A C 1
ATOM 1472 O O . ASP A 1 186 ? -14.763 12.475 25.692 1.00 93.94 186 ASP A O 1
ATOM 1476 N N . HIS A 1 187 ? -15.777 12.138 23.720 1.00 93.94 187 HIS A N 1
ATOM 1477 C CA . HIS A 1 187 ? -17.109 12.470 24.226 1.00 93.94 187 HIS A CA 1
ATOM 1478 C C . HIS A 1 187 ? -17.605 11.439 25.241 1.00 93.94 187 HIS A C 1
ATOM 1480 O O . HIS A 1 187 ? -18.088 11.819 26.310 1.00 93.94 187 HIS A O 1
ATOM 1486 N N . MET A 1 188 ? -17.445 10.147 24.948 1.00 93.00 188 MET A N 1
ATOM 1487 C CA . MET A 1 188 ? -17.802 9.079 25.884 1.00 93.00 188 MET A CA 1
ATOM 1488 C C . MET A 1 188 ? -17.016 9.175 27.192 1.00 93.00 188 MET A C 1
ATOM 1490 O O . MET A 1 188 ? -17.592 9.022 28.268 1.00 93.00 188 MET A O 1
ATOM 1494 N N . TYR A 1 189 ? -15.719 9.473 27.116 1.00 92.94 189 TYR A N 1
ATOM 1495 C CA . TYR A 1 189 ? -14.872 9.653 28.287 1.00 92.94 189 TYR A CA 1
ATOM 1496 C C . TYR A 1 189 ? -15.365 10.815 29.154 1.00 92.94 189 TYR A C 1
ATOM 1498 O O . TYR A 1 189 ? -15.592 10.628 30.347 1.00 92.94 189 TYR A O 1
ATOM 1506 N N . LYS A 1 190 ? -15.641 11.982 28.552 1.00 93.94 190 LYS A N 1
ATOM 1507 C CA . LYS A 1 190 ? -16.201 13.147 29.264 1.00 93.94 190 LYS A CA 1
ATOM 1508 C C . LYS A 1 190 ? -17.521 12.821 29.965 1.00 93.94 190 LYS A C 1
ATOM 1510 O O . LYS A 1 190 ? -17.721 13.239 31.102 1.00 93.94 190 LYS A O 1
ATOM 1515 N N . LEU A 1 191 ? -18.411 12.073 29.309 1.00 92.06 191 LEU A N 1
ATOM 1516 C CA . LEU A 1 191 ? -19.678 11.631 29.901 1.00 92.06 191 LEU A CA 1
ATOM 1517 C C . LEU A 1 191 ? -19.477 10.630 31.041 1.00 92.06 191 LEU A C 1
ATOM 1519 O O . LEU A 1 191 ? -20.256 10.628 31.983 1.00 92.06 191 LEU A O 1
ATOM 1523 N N . ARG A 1 192 ? -18.439 9.794 30.979 1.00 89.50 192 ARG A N 1
ATOM 1524 C CA . ARG A 1 192 ? -18.118 8.825 32.033 1.00 89.50 192 ARG A CA 1
ATOM 1525 C C . ARG A 1 192 ? -17.526 9.489 33.276 1.00 89.50 192 ARG A C 1
ATOM 1527 O O . ARG A 1 192 ? -17.758 9.017 34.385 1.00 89.50 192 ARG A O 1
ATOM 1534 N N . THR A 1 193 ? -16.754 10.560 33.106 1.00 91.88 193 THR A N 1
ATOM 1535 C CA . THR A 1 193 ? -16.055 11.238 34.209 1.00 91.88 193 THR A CA 1
ATOM 1536 C C . THR A 1 193 ? -16.805 12.444 34.776 1.00 91.88 193 THR A C 1
ATOM 1538 O O . THR A 1 193 ? -16.340 13.035 35.742 1.00 91.88 193 THR A O 1
ATOM 1541 N N . ASN A 1 194 ? -17.960 12.823 34.218 1.00 89.12 194 ASN A N 1
ATOM 1542 C CA . ASN A 1 194 ? -18.705 14.029 34.615 1.00 89.12 194 ASN A CA 1
ATOM 1543 C C . ASN A 1 194 ? -19.247 14.016 36.060 1.00 89.12 194 ASN A C 1
ATOM 1545 O O . ASN A 1 194 ? -19.559 15.076 36.596 1.00 89.12 194 ASN A O 1
ATOM 1549 N N . LEU A 1 195 ? -19.366 12.840 36.680 1.00 79.88 195 LEU A N 1
ATOM 1550 C CA . LEU A 1 195 ? -19.852 12.658 38.050 1.00 79.88 195 LEU A CA 1
ATOM 1551 C C . LEU A 1 195 ? -18.726 12.505 39.080 1.00 79.88 195 LEU A C 1
ATOM 1553 O O . LEU A 1 195 ? -19.014 12.435 40.273 1.00 79.88 195 LEU A O 1
ATOM 1557 N N . GLN A 1 196 ? -17.460 12.442 38.655 1.00 68.19 196 GLN A N 1
ATOM 1558 C CA . GLN A 1 196 ? -16.343 12.456 39.596 1.00 68.19 196 GLN A CA 1
ATOM 1559 C C . GLN A 1 196 ? -16.122 13.908 40.046 1.00 68.19 196 GLN A C 1
ATOM 1561 O O . GLN A 1 196 ? -15.780 14.743 39.205 1.00 68.19 196 GLN A O 1
ATOM 1566 N N . PRO A 1 197 ? -16.345 14.253 41.331 1.00 58.62 197 PRO A N 1
ATOM 1567 C CA . PRO A 1 197 ? -16.003 15.580 41.819 1.00 58.62 197 PRO A CA 1
ATOM 1568 C C . PRO A 1 197 ? -14.504 15.772 41.605 1.00 58.62 197 PRO A C 1
ATOM 1570 O O . PRO A 1 197 ? -13.709 14.932 42.026 1.00 58.62 197 PRO A O 1
ATOM 1573 N N . GLY A 1 198 ? -14.128 16.840 40.895 1.00 56.50 198 GLY A N 1
ATOM 1574 C CA . GLY A 1 198 ? -12.724 17.172 40.691 1.00 56.50 198 GLY A CA 1
ATOM 1575 C C . GLY A 1 198 ? -12.037 17.206 42.048 1.00 56.50 198 GLY A C 1
ATOM 1576 O O . GLY A 1 198 ? -12.551 17.854 42.961 1.00 56.50 198 GLY A O 1
ATOM 1577 N N . GLU A 1 199 ? -10.928 16.478 42.192 1.00 46.66 199 GLU A N 1
ATOM 1578 C CA . GLU A 1 199 ? -10.055 16.616 43.351 1.00 46.66 199 GLU A CA 1
ATOM 1579 C C . GLU A 1 199 ? -9.772 18.109 43.512 1.00 46.66 199 GLU A C 1
ATOM 1581 O O . GLU A 1 199 ? -9.087 18.736 42.703 1.00 46.66 199 GLU A O 1
ATOM 1586 N N . SER A 1 200 ? -10.411 18.708 44.513 1.00 40.69 200 SER A N 1
ATOM 1587 C CA . SER A 1 200 ? -10.186 20.085 44.889 1.00 40.69 200 SER A CA 1
ATOM 1588 C C . SER A 1 200 ? -8.724 20.173 45.281 1.00 40.69 200 SER A C 1
ATOM 1590 O O . SER A 1 200 ? -8.338 19.655 46.329 1.00 40.69 200 SER A O 1
ATOM 1592 N N . THR A 1 201 ? -7.925 20.791 44.417 1.00 41.88 201 THR A N 1
ATOM 1593 C CA . THR A 1 201 ? -6.575 21.256 44.715 1.00 41.88 201 THR A CA 1
ATOM 1594 C C . THR A 1 201 ? -6.655 22.072 46.003 1.00 41.88 201 THR A C 1
ATOM 1596 O O . THR A 1 201 ? -7.022 23.245 45.985 1.00 41.88 201 THR A O 1
ATOM 1599 N N . GLN A 1 202 ? -6.395 21.439 47.147 1.00 37.19 202 GLN A N 1
ATOM 1600 C CA . GLN A 1 202 ? -6.093 22.157 48.371 1.00 37.19 202 GLN A CA 1
ATOM 1601 C C . GLN A 1 202 ? -4.712 22.762 48.149 1.00 37.19 202 GLN A C 1
ATOM 1603 O O . GLN A 1 202 ? -3.695 22.095 48.332 1.00 37.19 202 GLN A O 1
ATOM 1608 N N . SER A 1 203 ? -4.683 24.019 47.709 1.00 42.00 203 SER A N 1
ATOM 1609 C CA . SER A 1 203 ? -3.537 24.885 47.954 1.00 42.00 203 SER A CA 1
ATOM 1610 C C . SER A 1 203 ? -3.344 24.936 49.467 1.00 42.00 203 SER A C 1
ATOM 1612 O O . SER A 1 203 ? -4.108 25.589 50.176 1.00 42.00 203 SER A O 1
ATOM 1614 N N . GLN A 1 204 ? -2.381 24.168 49.971 1.00 36.84 204 GLN A N 1
ATOM 1615 C CA . GLN A 1 204 ? -1.834 24.394 51.298 1.00 36.84 204 GLN A CA 1
ATOM 1616 C C . GLN A 1 204 ? -0.908 25.601 51.181 1.00 36.84 204 GLN A C 1
ATOM 1618 O O . GLN A 1 204 ? 0.238 25.472 50.760 1.00 36.84 204 GLN A O 1
ATOM 1623 N N . ASP A 1 205 ? -1.446 26.773 51.508 1.00 34.69 205 ASP A N 1
ATOM 1624 C CA . ASP A 1 205 ? -0.635 27.893 51.966 1.00 34.69 205 ASP A CA 1
ATOM 1625 C C . ASP A 1 205 ? -0.107 27.542 53.365 1.00 34.69 205 ASP A C 1
ATOM 1627 O O . ASP A 1 205 ? -0.900 27.404 54.298 1.00 34.69 205 ASP A O 1
ATOM 1631 N N . PHE A 1 206 ? 1.213 27.379 53.487 1.00 40.75 206 PHE A N 1
ATOM 1632 C CA . PHE A 1 206 ? 2.012 27.653 54.688 1.00 40.75 206 PHE A CA 1
ATOM 1633 C C . PHE A 1 206 ? 3.454 27.973 54.290 1.00 40.75 206 PHE A C 1
ATOM 1635 O O . PHE A 1 206 ? 4.011 27.244 53.437 1.00 40.75 206 PHE A O 1
#

pLDDT: mean 88.02, std 19.87, range [25.23, 98.81]

Foldseek 3Di:
DDDDDDDDDDDDDDPPPLPPQQDVVNLLVVQQQDKFKKAFQDADDWDQDPVGIFDRHDHRDIGIDGNVVVLVCLVVVGIATADDPCLDLVNLVVLLVVLLPDLAADADPDLSLPSCLVSCCVRHVVRRPPNVSSVVSVVSSVVSVLVSVVVVLVVCVVVVPPDDDRPRHHPSSCSVCVSVSVVVNVVVVCVVCVPPDPPPPPPPDD

Solvent-accessible surface area (backbone atoms only — not comparable to full-atom values): 12536 Å² total; per-residue (Å²): 133,92,86,78,93,77,92,80,85,89,70,94,70,72,82,72,72,70,79,74,69,73,50,74,67,56,55,39,61,58,42,31,64,45,75,41,43,32,30,29,72,45,78,44,73,66,44,84,47,97,94,46,78,41,67,60,40,42,57,75,42,78,44,69,40,35,38,58,56,51,52,56,35,35,79,69,70,40,37,46,62,52,65,59,88,68,73,36,62,69,58,36,48,52,51,34,55,49,45,72,69,44,95,60,68,54,82,63,96,44,76,42,51,66,48,51,50,53,52,45,54,72,70,40,36,95,52,34,83,65,44,70,57,44,54,47,40,56,48,54,37,49,55,52,51,53,52,51,50,52,52,52,51,51,50,41,60,75,70,65,58,92,79,83,88,81,63,59,72,35,63,69,64,46,54,76,47,41,61,63,52,51,55,53,48,53,53,52,49,52,67,70,50,68,79,59,78,73,82,74,80,73,80,78,86,128

Secondary structure (DSSP, 8-state):
------PPPPS-----PPPPPPPHHHHHHHHTTSEEEEEESS-BPPEEETTEEE--B-TTS-EEEEHHHHHHHHHTT-EEEPPPTT--HHHHHHHHHHHHH-SSPPPPSSTTHHHHHHHHHHH-GGGSTTHHHHHHHHHHHHHHHHHHHHHHHHHHHHHT-S-----S--HHHHHHHHHHHHHHHHHHHHHHHTTS----------

Sequence (206 aa):
GRFRFRPGAGAGSVPAASPAAMEPAEAEFLAEKELVTIVPNFSLDRIHLIGGDLGPFNPGLPVEVPVWLAINLKQRQKCRLIPPEWMDVEKLGEIRDQERKEDTFTQMPSPYYMELTKLLLNYASDNIPRADEIRTLVKETWDTRLAKLRLSADSFVRQQEAHAKLDNLTLMEINTTGTFLTQALDHMYKLRTNLQPGESTQSQDF